Protein AF-A0A502FT27-F1 (afdb_monomer_lite)

pLDDT: mean 93.98, std 5.0, range [76.44, 98.75]

Sequence (188 aa):
MSIIIFGTAVAGFGSDIFVRHAWFTDFPWQVHFHAVVFTSWASLYVIQNWLVVDGHNIMLHRRLGWFGAGIATIMVPLGIAATLMAVARGGIAGIFPPGFFLAMDILGILGFAGLTFAAIRLRNYPGWHKRLMLCGTVLVIAPGMGRLMGMLPLDGLAPFAMFVAIMTYILIGIVFDLVAIRRIHPAY

Organism: NCBI:txid658225

Foldseek 3Di:
DLVVLLVLLCQLVVCCCVPVVDDPVNDDVLVVVLCVLLNVLSVLSVVLVVCVVVVPPVVVNVVVLVVNVVSLVVNLVSQLVVLVVCLVVVVALPLDDSVVSNVLSNVLSVLLSVLQVVLVVCVVPVLSNVLSNQLSSLSNSLSSLLSVLSVDPCVNCSVVVSVVVSVVSVVVVQVCCCVVVVDGDPND

Secondary structure (DSSP, 8-state):
-HHHHHHHHHHHHHTHHHHS---GGGS-HHHHHHHHHHHHHHHHHHHHHHHHHH-TTHHHHHHHHHHHHHHHHHHHHHHHHHHHHHHHTT-S-SSS-HHHHHHHHHHHHHHHHHHHHHHHHTTTSHHHHHHHHHHHHHHHTHHHHHHHHHTSS-GGGHHHHHHHHHHHHHHHHHHHIIIIISS--TT-

Structure (mmCIF, N/CA/C/O backbone):
data_AF-A0A502FT27-F1
#
_entry.id   AF-A0A502FT27-F1
#
loop_
_atom_site.group_PDB
_atom_site.id
_atom_site.type_symbol
_atom_site.label_atom_id
_atom_site.label_alt_id
_atom_site.label_comp_id
_atom_site.label_asym_id
_atom_site.label_entity_id
_atom_site.label_seq_id
_atom_site.pdbx_PDB_ins_code
_atom_site.Cartn_x
_atom_site.Cartn_y
_atom_site.Cartn_z
_atom_site.occupancy
_atom_site.B_iso_or_equiv
_atom_site.auth_seq_id
_atom_site.auth_comp_id
_atom_site.auth_asym_id
_atom_site.auth_atom_id
_atom_site.pdbx_PDB_model_num
ATOM 1 N N . MET A 1 1 ? -8.596 -9.481 6.037 1.00 93.25 1 MET A N 1
ATOM 2 C CA . MET A 1 1 ? -8.159 -8.682 4.867 1.00 93.25 1 MET A CA 1
ATOM 3 C C . MET A 1 1 ? -6.645 -8.507 4.796 1.00 93.25 1 MET A C 1
ATOM 5 O O . MET A 1 1 ? -6.099 -8.731 3.728 1.00 93.25 1 MET A O 1
ATOM 9 N N . SER A 1 2 ? -5.953 -8.169 5.893 1.00 96.56 2 SER A N 1
ATOM 10 C CA . SER A 1 2 ? -4.487 -7.984 5.908 1.00 96.56 2 SER A CA 1
ATOM 11 C C . SER A 1 2 ? -3.694 -9.165 5.330 1.00 96.56 2 SER A C 1
ATOM 13 O O . SER A 1 2 ? -2.817 -8.946 4.505 1.00 96.56 2 SER A O 1
ATOM 15 N N . ILE A 1 3 ? -4.049 -10.406 5.684 1.00 97.44 3 ILE A N 1
ATOM 16 C CA . ILE A 1 3 ? -3.417 -11.625 5.138 1.00 97.44 3 ILE A CA 1
ATOM 17 C C . ILE A 1 3 ? -3.592 -11.721 3.617 1.00 97.44 3 ILE A C 1
ATOM 19 O O . ILE A 1 3 ? -2.650 -12.069 2.918 1.00 97.44 3 ILE A O 1
ATOM 23 N N . ILE A 1 4 ? -4.772 -11.372 3.093 1.00 97.06 4 ILE A N 1
ATOM 24 C CA . ILE A 1 4 ? -5.045 -11.402 1.648 1.00 97.06 4 ILE A CA 1
ATOM 25 C C . ILE A 1 4 ? -4.198 -10.346 0.934 1.00 97.06 4 ILE A C 1
ATOM 27 O O . ILE A 1 4 ? -3.601 -10.641 -0.091 1.00 97.06 4 ILE A O 1
ATOM 31 N N . ILE A 1 5 ? -4.099 -9.133 1.488 1.00 97.19 5 ILE A N 1
ATOM 32 C CA . ILE A 1 5 ? -3.246 -8.068 0.935 1.00 97.19 5 ILE A CA 1
ATOM 33 C C . ILE A 1 5 ? -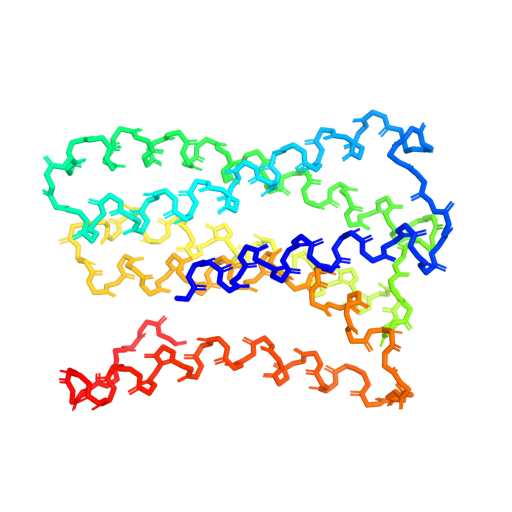1.775 -8.506 0.918 1.00 97.19 5 ILE A C 1
ATOM 35 O O . ILE A 1 5 ? -1.097 -8.34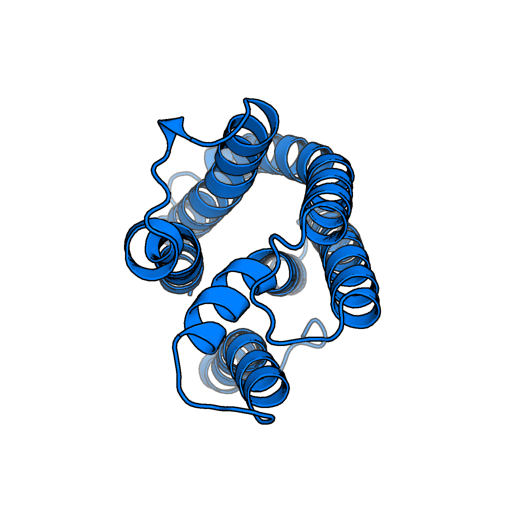0 -0.092 1.00 97.19 5 ILE A O 1
ATOM 39 N N . PHE A 1 6 ? -1.289 -9.105 2.009 1.00 97.31 6 PHE A N 1
ATOM 40 C CA . PHE A 1 6 ? 0.068 -9.649 2.073 1.00 97.31 6 PHE A CA 1
ATOM 41 C C . PHE A 1 6 ? 0.281 -10.768 1.046 1.00 97.31 6 PHE A C 1
ATOM 43 O O . PHE A 1 6 ? 1.267 -10.753 0.314 1.00 97.31 6 PHE A O 1
ATOM 50 N N . GLY A 1 7 ? -0.676 -11.694 0.936 1.00 97.38 7 GLY A N 1
ATOM 51 C CA . GLY A 1 7 ? -0.664 -12.766 -0.056 1.00 97.38 7 GLY A CA 1
ATOM 52 C C . GLY A 1 7 ? -0.605 -12.237 -1.488 1.00 97.38 7 GLY A C 1
ATOM 53 O O . GLY A 1 7 ? 0.193 -12.727 -2.277 1.00 97.38 7 GLY A O 1
ATOM 54 N N . THR A 1 8 ? -1.359 -11.184 -1.807 1.00 96.25 8 THR A N 1
ATOM 55 C CA . THR A 1 8 ? -1.286 -10.492 -3.104 1.00 96.25 8 THR A CA 1
ATOM 56 C C . THR A 1 8 ? 0.086 -9.879 -3.354 1.00 96.25 8 THR A C 1
ATOM 58 O O . THR A 1 8 ? 0.574 -9.950 -4.479 1.00 96.25 8 THR A O 1
ATOM 61 N N . ALA A 1 9 ? 0.732 -9.309 -2.328 1.00 94.69 9 ALA A N 1
ATOM 62 C CA . ALA A 1 9 ? 2.097 -8.791 -2.449 1.00 94.69 9 ALA A CA 1
ATOM 63 C C . ALA A 1 9 ? 3.043 -9.920 -2.860 1.00 94.69 9 ALA A C 1
ATOM 65 O O . ALA A 1 9 ? 3.719 -9.842 -3.882 1.00 94.69 9 ALA A O 1
ATOM 66 N N . VAL A 1 10 ? 3.047 -10.996 -2.074 1.00 94.62 10 VAL A N 1
ATOM 67 C CA . VAL A 1 10 ? 3.948 -12.132 -2.269 1.00 94.62 10 VAL A CA 1
ATOM 68 C C . VAL A 1 10 ? 3.688 -12.810 -3.611 1.00 94.62 10 VAL A C 1
ATOM 70 O O . VAL A 1 10 ? 4.636 -13.068 -4.342 1.00 94.62 10 VAL A O 1
ATOM 73 N N . ALA A 1 11 ? 2.426 -13.048 -3.969 1.00 94.75 11 ALA A N 1
ATOM 74 C CA . ALA A 1 11 ? 2.064 -13.667 -5.238 1.00 94.75 11 ALA A CA 1
ATOM 75 C C . ALA A 1 11 ? 2.445 -12.780 -6.431 1.00 94.75 11 ALA A C 1
ATOM 77 O O . ALA A 1 11 ? 3.057 -13.259 -7.380 1.00 94.75 11 ALA A O 1
ATOM 78 N N . GLY A 1 12 ? 2.127 -11.485 -6.367 1.00 92.81 12 GLY A N 1
ATOM 79 C CA . GLY A 1 12 ? 2.393 -10.547 -7.450 1.00 92.81 12 GLY A CA 1
ATOM 80 C C . GLY A 1 12 ? 3.876 -10.309 -7.689 1.00 92.81 12 GLY A C 1
ATOM 81 O O . GLY A 1 12 ? 4.316 -10.320 -8.826 1.00 92.81 12 GLY A O 1
ATOM 82 N N . PHE A 1 13 ? 4.680 -10.110 -6.645 1.00 89.00 13 PHE A N 1
ATOM 83 C CA . PHE A 1 13 ? 6.126 -9.933 -6.821 1.00 89.00 13 PHE A CA 1
ATOM 84 C C . PHE A 1 13 ? 6.858 -11.266 -7.029 1.00 89.00 13 PHE A C 1
ATOM 86 O O . PHE A 1 13 ? 7.838 -11.314 -7.766 1.00 89.00 13 PHE A O 1
ATOM 93 N N . GLY A 1 14 ? 6.371 -12.358 -6.437 1.00 88.81 14 GLY A N 1
ATOM 94 C CA . GLY A 1 14 ? 6.923 -13.699 -6.631 1.00 88.81 14 GLY A CA 1
ATOM 95 C C . GLY A 1 14 ? 6.688 -14.259 -8.035 1.00 88.81 14 GLY A C 1
ATOM 96 O O . GLY A 1 14 ? 7.482 -15.075 -8.499 1.00 88.81 14 GLY A O 1
ATOM 97 N N . SER A 1 15 ? 5.656 -13.797 -8.754 1.00 88.88 15 SER A N 1
ATOM 98 C CA . SER A 1 15 ? 5.395 -14.244 -10.126 1.00 88.88 15 SER A CA 1
ATOM 99 C C . SER A 1 15 ? 6.509 -13.886 -11.107 1.00 88.88 15 SER A C 1
ATOM 101 O O . SER A 1 15 ? 6.642 -14.555 -12.129 1.00 88.88 15 SER A O 1
ATOM 103 N N . ASP A 1 16 ? 7.337 -12.878 -10.805 1.00 83.50 16 ASP A N 1
ATOM 104 C CA . ASP A 1 16 ? 8.468 -12.490 -11.657 1.00 83.50 16 ASP A CA 1
ATOM 105 C C . ASP A 1 16 ? 9.484 -13.646 -11.825 1.00 83.50 16 ASP A C 1
ATOM 107 O O . ASP A 1 16 ? 10.118 -13.740 -12.876 1.00 83.50 16 ASP A O 1
ATOM 111 N N . ILE A 1 17 ? 9.560 -14.589 -10.874 1.00 83.19 17 ILE A N 1
ATOM 112 C CA . ILE A 1 17 ? 10.383 -15.810 -10.995 1.00 83.19 17 ILE A CA 1
ATOM 113 C C . ILE A 1 17 ? 9.905 -16.677 -12.167 1.00 83.19 17 ILE A C 1
ATOM 115 O O . ILE A 1 17 ? 10.714 -17.179 -12.940 1.00 83.19 17 ILE A O 1
ATOM 119 N N . PHE A 1 18 ? 8.591 -16.834 -12.328 1.00 84.38 18 PHE A N 1
ATOM 120 C CA . PHE A 1 18 ? 8.002 -17.707 -13.348 1.00 84.38 18 PHE A CA 1
ATOM 121 C C . PHE A 1 18 ? 7.816 -16.997 -14.691 1.00 84.38 18 PHE A C 1
ATOM 123 O O . PHE A 1 18 ? 8.000 -17.596 -15.744 1.00 84.38 18 PHE A O 1
ATOM 130 N N . VAL A 1 19 ? 7.444 -15.715 -14.660 1.00 81.94 19 VAL A N 1
ATOM 131 C CA . VAL A 1 19 ? 7.119 -14.937 -15.864 1.00 81.94 19 VAL A CA 1
ATOM 132 C C . VAL A 1 19 ? 8.378 -14.371 -16.508 1.00 81.94 19 VAL A C 1
ATOM 134 O O . VAL A 1 19 ? 8.52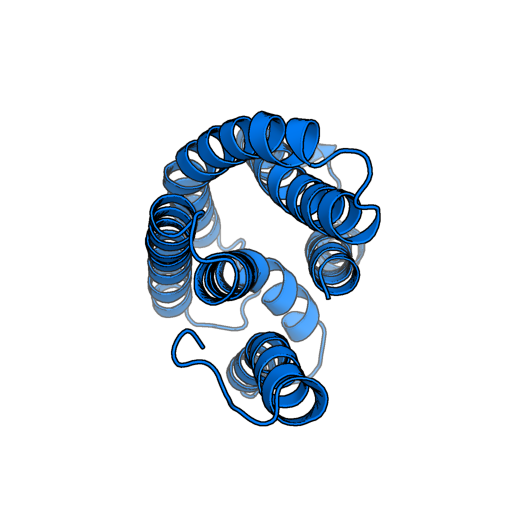9 -14.402 -17.726 1.00 81.94 19 VAL A O 1
ATOM 137 N N . ARG A 1 20 ? 9.291 -13.833 -15.694 1.00 79.56 20 ARG A N 1
ATOM 138 C CA . ARG A 1 20 ? 10.485 -13.122 -16.171 1.00 79.56 20 ARG A CA 1
ATOM 139 C C . ARG A 1 20 ? 11.758 -13.948 -16.043 1.00 79.56 20 ARG A C 1
ATOM 141 O O . ARG A 1 20 ? 12.803 -13.462 -16.458 1.00 79.56 20 ARG A O 1
ATOM 148 N N . HIS A 1 21 ? 11.674 -15.159 -15.483 1.00 81.62 21 HIS A N 1
ATOM 149 C CA . HIS A 1 21 ? 12.833 -16.002 -15.164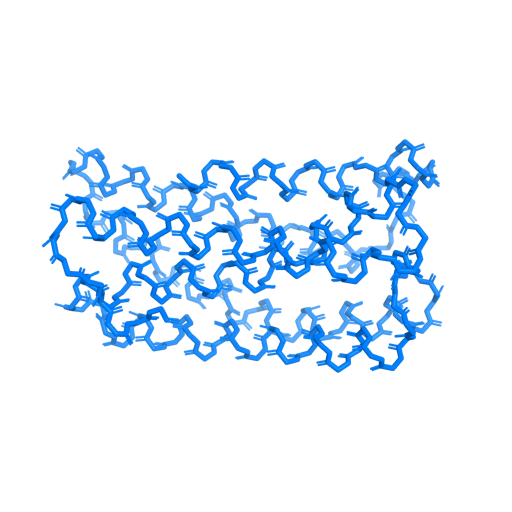 1.00 81.62 21 HIS A CA 1
ATOM 150 C C . HIS A 1 21 ? 13.894 -15.243 -14.350 1.00 81.62 21 HIS A C 1
ATOM 152 O O . HIS A 1 21 ? 15.086 -15.514 -14.465 1.00 81.62 21 HIS A O 1
ATOM 158 N N . ALA A 1 22 ? 13.447 -14.263 -13.559 1.00 81.62 22 ALA A N 1
ATOM 159 C CA . ALA A 1 22 ? 14.308 -13.379 -12.796 1.00 81.62 22 ALA A CA 1
ATOM 160 C C . ALA A 1 22 ? 14.445 -13.911 -11.372 1.00 81.62 22 ALA A C 1
ATOM 162 O O . ALA A 1 22 ? 13.456 -14.064 -10.649 1.00 81.62 22 ALA A O 1
ATOM 163 N N . TRP A 1 23 ? 15.679 -14.171 -10.963 1.00 81.81 23 TRP A N 1
ATOM 164 C CA . TRP A 1 23 ? 16.012 -14.619 -9.623 1.00 81.81 23 TRP A CA 1
ATOM 165 C C . TRP A 1 23 ? 16.356 -13.439 -8.730 1.00 81.81 23 TRP A C 1
ATOM 167 O O . TRP A 1 23 ? 16.742 -12.366 -9.187 1.00 81.81 23 TRP A O 1
ATOM 177 N N . PHE A 1 24 ? 16.233 -13.642 -7.417 1.00 76.44 24 PHE A N 1
ATOM 178 C CA . PHE A 1 24 ? 16.545 -12.604 -6.436 1.00 76.44 24 PHE A CA 1
ATOM 179 C C . PHE A 1 24 ? 17.945 -12.013 -6.673 1.00 76.44 24 PHE A C 1
ATOM 181 O O . PHE A 1 24 ? 18.091 -10.799 -6.680 1.00 76.44 24 PHE A O 1
ATOM 188 N N . THR A 1 25 ? 18.941 -12.855 -6.959 1.00 84.69 25 THR A N 1
ATOM 189 C CA . THR A 1 25 ? 20.343 -12.471 -7.202 1.00 84.69 25 THR A CA 1
ATOM 190 C C . THR A 1 25 ? 20.575 -11.604 -8.436 1.00 84.69 25 THR A C 1
ATOM 192 O O . THR A 1 25 ? 21.637 -10.998 -8.545 1.00 84.69 25 THR A O 1
ATOM 195 N N . ASP A 1 26 ? 19.612 -11.531 -9.354 1.00 85.31 26 ASP A N 1
ATOM 196 C CA . ASP A 1 26 ? 19.766 -10.809 -10.621 1.00 85.31 26 ASP A CA 1
ATOM 197 C C . ASP A 1 26 ? 19.509 -9.305 -10.460 1.00 85.31 26 ASP A C 1
ATOM 199 O O . ASP A 1 26 ? 19.770 -8.507 -11.363 1.00 85.31 26 ASP A O 1
ATOM 203 N N . PHE A 1 27 ? 18.966 -8.899 -9.311 1.00 83.94 27 PHE A N 1
ATOM 204 C CA . PHE A 1 27 ? 18.573 -7.526 -9.067 1.00 83.94 27 PHE A CA 1
ATOM 205 C C . PHE A 1 27 ? 19.668 -6.723 -8.356 1.00 83.94 27 PHE A C 1
ATOM 207 O O . PHE A 1 27 ? 20.369 -7.230 -7.483 1.00 83.94 27 PHE A O 1
ATOM 214 N N . PRO A 1 28 ? 19.808 -5.425 -8.676 1.00 88.12 28 PRO A N 1
ATOM 215 C CA . PRO A 1 28 ? 20.770 -4.576 -7.997 1.00 88.12 28 PRO A CA 1
ATOM 216 C C . PRO A 1 28 ? 20.315 -4.279 -6.558 1.00 88.12 28 PRO A C 1
ATOM 218 O O . PRO A 1 28 ? 19.128 -4.358 -6.224 1.00 88.12 28 PRO A O 1
ATOM 221 N N . TRP A 1 29 ? 21.256 -3.879 -5.699 1.00 91.00 29 TRP A N 1
ATOM 222 C CA . TRP A 1 29 ? 21.025 -3.699 -4.259 1.00 91.00 29 TRP A CA 1
ATOM 223 C C . TRP A 1 29 ? 19.850 -2.767 -3.916 1.00 91.00 29 TRP A C 1
ATOM 225 O O . TRP A 1 29 ? 19.171 -2.976 -2.911 1.00 91.00 29 TRP A O 1
ATOM 235 N N . GLN A 1 30 ? 19.556 -1.775 -4.760 1.00 91.06 30 GLN A N 1
ATOM 236 C CA . GLN A 1 30 ? 18.435 -0.851 -4.581 1.00 91.06 30 GLN A CA 1
ATOM 237 C C . GLN A 1 30 ? 17.085 -1.579 -4.612 1.00 91.06 30 GLN A C 1
ATOM 239 O O . GLN A 1 30 ? 16.174 -1.223 -3.865 1.00 91.06 30 GLN A O 1
ATOM 244 N N . VAL A 1 31 ? 16.951 -2.612 -5.451 1.00 88.69 31 VAL A N 1
ATOM 245 C CA . VAL A 1 31 ? 15.734 -3.432 -5.537 1.00 88.69 31 VAL A CA 1
ATOM 246 C C . VAL A 1 31 ? 15.599 -4.305 -4.297 1.00 88.69 31 VAL A C 1
ATOM 248 O O . VAL A 1 31 ? 14.498 -4.421 -3.767 1.00 88.69 31 VAL A O 1
ATOM 251 N N . HIS A 1 32 ? 16.700 -4.855 -3.780 1.00 91.44 32 HIS A N 1
ATOM 252 C CA . HIS A 1 32 ? 16.688 -5.586 -2.512 1.00 91.44 32 HIS A CA 1
ATOM 253 C C . HIS A 1 32 ? 16.264 -4.696 -1.349 1.00 91.44 32 HIS A C 1
ATOM 255 O O . HIS A 1 32 ? 15.402 -5.078 -0.561 1.00 91.44 32 HIS A O 1
ATOM 261 N N . PHE A 1 33 ? 16.819 -3.486 -1.268 1.00 95.06 33 PHE A N 1
ATOM 262 C CA . PHE A 1 33 ? 16.449 -2.526 -0.236 1.00 95.06 33 PHE A CA 1
ATOM 263 C C . PHE A 1 33 ? 14.970 -2.126 -0.343 1.00 95.06 33 PHE A C 1
ATOM 265 O O . PHE A 1 33 ? 14.247 -2.171 0.652 1.00 95.06 33 PHE A O 1
ATOM 272 N N . HIS A 1 34 ? 14.489 -1.833 -1.556 1.00 94.62 34 HIS A N 1
ATOM 273 C CA . HIS A 1 34 ? 13.068 -1.610 -1.830 1.00 94.62 34 HIS A CA 1
ATOM 274 C C . HIS A 1 34 ? 12.202 -2.792 -1.376 1.00 94.62 34 HIS A C 1
ATOM 276 O O . HIS A 1 34 ? 11.245 -2.598 -0.627 1.00 94.62 34 HIS A O 1
ATOM 282 N N . ALA A 1 35 ? 12.564 -4.017 -1.759 1.00 93.06 35 ALA A N 1
ATOM 283 C CA . ALA A 1 35 ? 11.828 -5.222 -1.403 1.00 93.06 35 ALA A CA 1
ATOM 284 C C . ALA A 1 35 ? 11.767 -5.432 0.117 1.00 93.06 35 ALA A C 1
ATOM 286 O O . ALA A 1 35 ? 10.689 -5.699 0.647 1.00 93.06 35 ALA A O 1
ATOM 287 N N . VAL A 1 36 ? 12.881 -5.257 0.834 1.00 96.12 36 VAL A N 1
ATOM 288 C CA . VAL A 1 36 ? 12.929 -5.370 2.301 1.00 96.12 36 VAL A CA 1
ATOM 289 C C . VAL A 1 36 ? 12.013 -4.338 2.957 1.00 96.12 36 VAL A C 1
ATOM 291 O O . VAL A 1 36 ? 11.183 -4.704 3.788 1.00 96.12 36 VAL A O 1
ATOM 294 N N . VAL A 1 37 ? 12.107 -3.065 2.563 1.00 98.12 37 VAL A N 1
ATOM 295 C CA . VAL A 1 37 ? 11.300 -1.985 3.152 1.00 98.12 37 VAL A CA 1
ATOM 296 C C . VAL A 1 37 ? 9.805 -2.213 2.901 1.00 98.12 37 VAL A C 1
ATOM 298 O O . VAL A 1 37 ? 9.017 -2.187 3.847 1.00 98.12 37 VAL A O 1
ATOM 301 N N . PHE A 1 38 ? 9.392 -2.507 1.668 1.00 97.06 38 PHE A N 1
ATOM 302 C CA . PHE A 1 38 ? 7.973 -2.693 1.338 1.00 97.06 38 PHE A CA 1
ATOM 303 C C . PHE A 1 38 ? 7.400 -3.994 1.921 1.00 97.06 38 PHE A C 1
ATOM 305 O O . PHE A 1 38 ? 6.266 -4.009 2.407 1.00 97.06 38 PHE A O 1
ATOM 312 N N . THR A 1 39 ? 8.192 -5.068 1.971 1.00 96.31 39 THR A N 1
ATOM 313 C CA . THR A 1 39 ? 7.785 -6.312 2.644 1.00 96.31 39 THR A CA 1
ATOM 314 C C . THR A 1 39 ? 7.658 -6.096 4.149 1.00 96.31 39 THR A C 1
ATOM 316 O O . THR A 1 39 ? 6.711 -6.588 4.756 1.00 96.31 39 THR A O 1
ATOM 319 N N . SER A 1 40 ? 8.552 -5.307 4.759 1.00 97.94 40 SER A N 1
ATOM 320 C CA . SER A 1 40 ? 8.462 -4.970 6.183 1.00 97.94 40 SER A CA 1
ATOM 321 C C . SER A 1 40 ? 7.162 -4.236 6.515 1.00 97.94 40 SER A C 1
ATOM 323 O O . SER A 1 40 ? 6.528 -4.561 7.517 1.00 97.94 40 SER A O 1
ATOM 325 N N . TRP A 1 41 ? 6.702 -3.332 5.640 1.00 98.50 41 TRP A N 1
ATOM 326 C CA . TRP A 1 41 ? 5.402 -2.677 5.778 1.00 98.50 41 TRP A CA 1
ATOM 327 C C . TRP A 1 41 ? 4.249 -3.679 5.719 1.00 98.50 41 TRP A C 1
ATOM 329 O O . TRP A 1 41 ? 3.393 -3.685 6.603 1.00 98.50 41 TRP A O 1
ATOM 339 N N . ALA A 1 42 ? 4.232 -4.551 4.707 1.00 97.62 42 ALA A N 1
ATOM 340 C CA . ALA A 1 42 ? 3.158 -5.524 4.527 1.00 97.62 42 ALA A CA 1
ATOM 341 C C . ALA A 1 42 ? 3.088 -6.525 5.699 1.00 97.62 42 ALA A C 1
ATOM 343 O O . ALA A 1 42 ? 2.008 -6.778 6.238 1.00 97.62 42 ALA A O 1
ATOM 344 N N . SER A 1 43 ? 4.240 -7.029 6.152 1.00 98.31 43 SER A N 1
ATOM 345 C CA . SER A 1 43 ? 4.355 -7.882 7.340 1.00 98.31 43 SER A CA 1
ATOM 346 C C . SER A 1 43 ? 3.889 -7.155 8.599 1.00 98.31 43 SER A C 1
ATOM 348 O O . SER A 1 43 ? 3.086 -7.686 9.368 1.00 98.31 43 SER A O 1
ATOM 350 N N . LEU A 1 44 ? 4.332 -5.909 8.794 1.00 98.44 44 LEU A N 1
ATOM 351 C CA . LEU A 1 44 ? 3.915 -5.097 9.929 1.00 98.44 44 LEU A CA 1
ATOM 352 C C . LEU A 1 44 ? 2.407 -4.847 9.906 1.00 98.44 44 LEU A C 1
ATOM 354 O O . LEU A 1 44 ? 1.773 -4.927 10.949 1.00 98.44 44 LEU A O 1
ATOM 358 N N . TYR A 1 45 ? 1.802 -4.610 8.742 1.00 98.44 45 TYR A N 1
ATOM 359 C CA . TYR A 1 45 ? 0.357 -4.437 8.624 1.00 98.44 45 TYR A CA 1
ATOM 360 C C . TYR A 1 45 ? -0.411 -5.680 9.102 1.00 98.44 45 TYR A C 1
ATOM 362 O O . TYR A 1 45 ? -1.400 -5.550 9.831 1.00 98.44 45 TYR A O 1
ATOM 370 N N . VAL A 1 46 ? 0.059 -6.889 8.769 1.00 98.56 46 VAL A N 1
ATOM 371 C CA . VAL A 1 46 ? -0.509 -8.144 9.297 1.00 98.56 46 VAL A CA 1
ATOM 372 C C . VAL A 1 46 ? -0.347 -8.222 10.815 1.00 98.56 46 VAL A C 1
ATOM 374 O O . VAL A 1 46 ? -1.342 -8.437 11.509 1.00 98.56 46 VAL A O 1
ATOM 377 N N . ILE A 1 47 ? 0.860 -7.971 11.332 1.00 98.31 47 ILE A N 1
ATOM 378 C CA . ILE A 1 47 ? 1.158 -7.989 12.775 1.00 98.31 47 ILE A CA 1
ATOM 379 C C . ILE A 1 47 ? 0.276 -6.986 13.529 1.00 98.31 47 ILE A C 1
ATOM 381 O O . ILE A 1 47 ? -0.301 -7.321 14.557 1.00 98.31 47 ILE A O 1
ATOM 385 N N . GLN A 1 48 ? 0.111 -5.770 13.008 1.00 98.12 48 GLN A N 1
ATOM 386 C CA . GLN A 1 48 ? -0.692 -4.719 13.635 1.00 98.12 48 GLN A CA 1
ATOM 387 C C . GLN A 1 48 ? -2.172 -5.092 13.716 1.00 98.12 48 GLN A C 1
ATOM 389 O O . GLN A 1 48 ? -2.807 -4.836 14.737 1.00 98.12 48 GLN A O 1
ATOM 394 N N . ASN A 1 49 ? -2.715 -5.719 12.668 1.00 97.69 49 ASN A N 1
ATOM 395 C CA . ASN A 1 49 ? -4.082 -6.242 12.689 1.00 97.69 49 ASN A CA 1
ATOM 396 C C . ASN A 1 49 ? -4.215 -7.395 13.691 1.00 97.69 49 ASN A C 1
ATOM 398 O O . ASN A 1 49 ? -5.186 -7.432 14.442 1.00 97.69 49 ASN A O 1
ATOM 402 N N . TRP A 1 50 ? -3.236 -8.302 13.736 1.00 97.75 50 TRP A N 1
ATOM 403 C CA . TRP A 1 50 ? -3.228 -9.410 14.688 1.00 97.75 50 TRP A CA 1
ATOM 404 C C . TRP A 1 50 ? -3.189 -8.920 16.140 1.00 97.75 50 TRP A C 1
ATOM 406 O O . TRP A 1 50 ? -4.011 -9.362 16.929 1.00 97.75 50 TRP A O 1
ATOM 416 N N . LE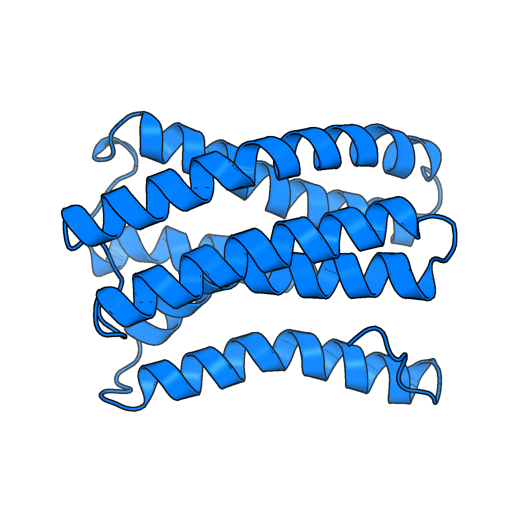U A 1 51 ? -2.343 -7.941 16.478 1.00 97.56 51 LEU A N 1
ATOM 417 C CA . LEU A 1 51 ? -2.264 -7.372 17.832 1.00 97.56 51 LEU A CA 1
ATOM 418 C C . LEU A 1 51 ? -3.578 -6.726 18.296 1.00 97.56 51 LEU A C 1
ATOM 420 O O . LEU A 1 51 ? -3.887 -6.741 19.486 1.00 97.56 51 LEU A O 1
ATOM 424 N N . VAL A 1 52 ? -4.351 -6.150 17.369 1.00 95.75 52 VAL A N 1
ATOM 425 C CA . VAL A 1 52 ? -5.676 -5.585 17.671 1.00 95.75 52 VAL A CA 1
ATOM 426 C C . VAL A 1 52 ? -6.712 -6.686 17.895 1.00 95.75 52 VAL A C 1
ATOM 428 O O . VAL A 1 52 ? -7.545 -6.545 18.784 1.00 95.75 52 VAL A O 1
ATOM 431 N N . VAL A 1 53 ? -6.665 -7.765 17.107 1.00 94.75 53 VAL A N 1
ATOM 432 C CA . VAL A 1 53 ? -7.572 -8.918 17.253 1.00 94.75 53 VAL A CA 1
ATOM 433 C C . VAL A 1 53 ? -7.259 -9.722 18.517 1.00 94.75 53 VAL A C 1
ATOM 435 O O . VAL A 1 53 ? -8.182 -10.113 19.220 1.00 94.75 53 VAL A O 1
ATOM 438 N N . ASP A 1 54 ? -5.976 -9.939 18.812 1.00 95.06 54 ASP A N 1
ATOM 439 C CA . ASP A 1 54 ? -5.495 -10.597 20.030 1.00 95.06 54 ASP A CA 1
ATOM 440 C C . ASP A 1 54 ? -5.893 -9.811 21.287 1.00 95.06 54 ASP A C 1
ATOM 442 O O . ASP A 1 54 ? -6.322 -10.391 22.277 1.00 95.06 54 ASP A O 1
ATOM 446 N N . GLY A 1 55 ? -5.784 -8.480 21.258 1.00 91.31 55 GLY A N 1
ATOM 447 C CA . GLY A 1 55 ? -6.265 -7.601 22.328 1.00 91.31 55 GLY A CA 1
ATOM 448 C C . GLY A 1 55 ? -5.397 -7.564 23.593 1.00 91.31 55 GLY A C 1
ATOM 449 O O . GLY A 1 55 ? -5.468 -6.584 24.336 1.00 91.31 55 GLY A O 1
ATOM 450 N N . HIS A 1 56 ? -4.518 -8.544 23.821 1.00 91.94 56 HIS A N 1
ATOM 451 C CA . HIS A 1 56 ? -3.656 -8.599 25.009 1.00 91.94 56 HIS A CA 1
ATOM 452 C C . HIS A 1 56 ? -2.496 -7.590 24.954 1.00 91.94 56 HIS A C 1
ATOM 454 O O . HIS A 1 56 ? -2.039 -7.100 25.986 1.00 91.94 56 HIS A O 1
ATOM 460 N N . ASN A 1 57 ? -2.030 -7.233 23.751 1.00 93.12 57 ASN A N 1
ATOM 461 C CA . ASN A 1 57 ? -0.780 -6.492 23.550 1.00 93.12 57 ASN A CA 1
ATOM 462 C C . ASN A 1 57 ? -0.959 -5.128 22.852 1.00 93.12 57 ASN A C 1
ATOM 464 O O . ASN A 1 57 ? -0.157 -4.728 22.004 1.00 93.12 57 ASN A O 1
ATOM 468 N N . ILE A 1 58 ? -1.972 -4.347 23.241 1.00 94.50 58 ILE A N 1
ATOM 469 C CA . ILE A 1 58 ? -2.230 -3.009 22.661 1.00 94.50 58 ILE A CA 1
ATOM 470 C C . ILE A 1 58 ? -1.045 -2.041 22.834 1.00 94.50 58 ILE A C 1
ATOM 472 O O . ILE A 1 58 ? -0.810 -1.174 21.988 1.00 94.50 58 ILE A O 1
ATOM 476 N N . MET A 1 59 ? -0.249 -2.187 23.896 1.00 96.06 59 MET A N 1
ATOM 477 C CA . MET A 1 59 ? 0.973 -1.393 24.061 1.00 96.06 59 MET A CA 1
ATOM 478 C C . MET A 1 59 ? 1.996 -1.687 22.954 1.00 96.06 59 MET A C 1
ATOM 480 O O . MET A 1 59 ? 2.627 -0.764 22.435 1.00 96.06 59 MET A O 1
ATOM 484 N N . LEU A 1 60 ? 2.133 -2.956 22.556 1.00 97.88 60 LEU A N 1
ATOM 485 C CA . LEU A 1 60 ? 3.026 -3.357 21.473 1.00 97.88 60 LEU A CA 1
ATOM 486 C C . LEU A 1 60 ? 2.532 -2.820 20.126 1.00 97.88 60 LEU A C 1
ATOM 488 O O . LEU A 1 60 ? 3.345 -2.291 19.373 1.00 97.88 60 LEU A O 1
ATOM 492 N N . HIS A 1 61 ? 1.216 -2.844 19.871 1.00 97.50 61 HIS A N 1
ATOM 493 C CA . HIS A 1 61 ? 0.606 -2.212 18.690 1.00 97.50 61 HIS A CA 1
ATOM 494 C C . HIS A 1 61 ? 1.039 -0.742 18.571 1.00 97.50 61 HIS A C 1
ATOM 496 O O . HIS A 1 61 ? 1.556 -0.312 17.540 1.00 97.50 61 HIS A O 1
ATOM 502 N N . ARG A 1 62 ? 0.931 0.017 19.672 1.00 96.25 62 ARG A N 1
ATOM 503 C CA . ARG A 1 62 ? 1.325 1.436 19.720 1.00 96.25 62 ARG A CA 1
ATOM 504 C C . ARG A 1 62 ? 2.825 1.645 19.499 1.00 96.25 62 ARG A C 1
ATOM 506 O O . ARG A 1 62 ? 3.200 2.559 18.770 1.00 96.25 62 ARG A O 1
ATOM 513 N N . ARG A 1 63 ? 3.684 0.816 20.104 1.00 97.31 63 ARG A N 1
ATOM 514 C CA . ARG A 1 63 ? 5.149 0.904 19.941 1.00 97.31 63 ARG A CA 1
ATOM 515 C C . ARG A 1 63 ? 5.576 0.589 18.510 1.00 97.31 63 ARG A C 1
ATOM 517 O O . ARG A 1 63 ? 6.260 1.391 17.883 1.00 97.31 63 ARG A O 1
ATOM 524 N N . LEU A 1 64 ? 5.117 -0.540 17.975 1.00 98.06 64 LEU A N 1
ATOM 525 C CA . LEU A 1 64 ? 5.383 -0.938 16.595 1.00 98.06 64 LEU A CA 1
ATOM 526 C C . LEU A 1 64 ? 4.734 0.018 15.583 1.00 98.06 64 LEU A C 1
ATOM 528 O O . LEU A 1 64 ? 5.204 0.126 14.455 1.00 98.06 64 LEU A O 1
ATOM 532 N N . GLY A 1 65 ? 3.675 0.737 15.966 1.00 97.56 65 GLY A N 1
ATOM 533 C CA . GLY A 1 65 ? 3.043 1.750 15.121 1.00 97.56 65 GLY A CA 1
ATOM 534 C C . GLY A 1 65 ? 3.997 2.894 14.771 1.00 97.56 65 GLY A C 1
ATOM 535 O O . GLY A 1 65 ? 4.023 3.342 13.627 1.00 97.56 65 GLY A O 1
ATOM 536 N N . TRP A 1 66 ? 4.848 3.311 15.715 1.00 98.19 66 TRP A N 1
ATOM 537 C CA . TRP A 1 66 ? 5.893 4.307 15.454 1.00 98.19 66 TRP A CA 1
ATOM 538 C C . TRP A 1 66 ? 7.000 3.778 14.543 1.00 98.19 66 TRP A C 1
ATOM 540 O O . TRP A 1 66 ? 7.471 4.509 13.675 1.00 98.19 66 TRP A O 1
ATOM 550 N N . PHE A 1 67 ? 7.360 2.499 14.675 1.00 97.94 67 PHE A N 1
ATOM 551 C CA . PHE A 1 67 ? 8.255 1.848 13.718 1.00 97.94 67 PHE A CA 1
ATOM 552 C C . PHE A 1 67 ? 7.643 1.838 12.307 1.00 97.94 67 PHE A C 1
ATOM 554 O O . PHE A 1 67 ? 8.310 2.192 11.336 1.00 97.94 67 PHE A O 1
ATOM 561 N N . GLY A 1 68 ? 6.340 1.556 12.203 1.00 98.06 68 GLY A N 1
ATOM 562 C CA . GLY A 1 68 ? 5.588 1.663 10.953 1.00 98.06 68 GLY A CA 1
ATOM 563 C C . GLY A 1 68 ? 5.603 3.068 10.352 1.00 98.06 68 GLY A C 1
ATOM 564 O O . GLY A 1 68 ? 5.797 3.206 9.150 1.00 98.06 68 GLY A O 1
ATOM 565 N N . ALA A 1 69 ? 5.479 4.120 11.166 1.00 98.38 69 ALA A N 1
ATOM 566 C CA . ALA A 1 69 ? 5.592 5.502 10.690 1.00 98.38 69 ALA A CA 1
ATOM 567 C C . ALA A 1 69 ? 6.981 5.812 10.094 1.00 98.38 69 ALA A C 1
ATOM 569 O O . ALA A 1 69 ? 7.084 6.512 9.082 1.00 98.38 69 ALA A O 1
ATOM 570 N N . GLY A 1 70 ? 8.043 5.249 10.681 1.00 98.50 70 GLY A N 1
ATOM 571 C CA . GLY A 1 70 ? 9.397 5.312 10.126 1.00 98.50 70 GLY A CA 1
ATOM 572 C C . GLY A 1 70 ? 9.498 4.609 8.770 1.00 98.50 70 GLY A C 1
ATOM 573 O O . GLY A 1 70 ? 9.972 5.206 7.806 1.00 98.50 70 GLY A O 1
ATOM 574 N N . ILE A 1 71 ? 8.973 3.381 8.667 1.00 98.50 71 ILE A N 1
ATOM 575 C CA . ILE A 1 71 ? 8.930 2.630 7.401 1.00 98.50 71 ILE A CA 1
ATOM 576 C C . ILE A 1 71 ? 8.165 3.414 6.330 1.00 98.50 71 ILE A C 1
ATOM 578 O O . ILE A 1 71 ? 8.689 3.604 5.236 1.00 98.50 71 ILE A O 1
ATOM 582 N N . ALA A 1 72 ? 6.967 3.918 6.643 1.00 98.56 72 ALA A N 1
ATOM 583 C CA . ALA A 1 72 ? 6.151 4.682 5.701 1.00 98.56 72 ALA A CA 1
ATOM 584 C C . ALA A 1 72 ? 6.893 5.915 5.167 1.00 98.56 72 ALA A C 1
ATOM 586 O O . ALA A 1 72 ? 6.851 6.184 3.970 1.00 98.56 72 ALA A O 1
ATOM 587 N N . THR A 1 73 ? 7.623 6.626 6.032 1.00 98.56 73 THR A N 1
ATOM 588 C CA . THR A 1 73 ? 8.458 7.769 5.629 1.00 98.56 73 THR A CA 1
ATOM 589 C C . THR A 1 73 ? 9.537 7.360 4.622 1.00 98.56 73 THR A C 1
ATOM 591 O O . THR A 1 73 ? 9.745 8.066 3.641 1.00 98.56 73 THR A O 1
ATOM 594 N N . ILE A 1 74 ? 10.196 6.213 4.822 1.00 98.44 74 ILE A N 1
ATOM 595 C CA . ILE A 1 74 ? 11.231 5.692 3.908 1.00 98.44 74 ILE A CA 1
ATOM 596 C C . ILE A 1 74 ? 10.617 5.203 2.588 1.00 98.44 74 ILE A C 1
ATOM 598 O O . ILE A 1 74 ? 11.207 5.391 1.522 1.00 98.44 74 ILE A O 1
ATOM 602 N N . MET A 1 75 ? 9.426 4.600 2.635 1.00 98.62 75 MET A N 1
ATOM 603 C CA . MET A 1 75 ? 8.735 4.082 1.451 1.00 98.62 75 MET A CA 1
ATOM 604 C C . MET A 1 75 ? 8.437 5.162 0.412 1.00 98.62 75 MET A C 1
ATOM 606 O O . MET A 1 75 ? 8.429 4.845 -0.771 1.00 98.62 75 MET A O 1
ATOM 610 N N . VAL A 1 76 ? 8.209 6.416 0.812 1.00 98.50 76 VAL A N 1
ATOM 611 C CA . VAL A 1 76 ? 7.861 7.494 -0.128 1.00 98.50 76 VAL A CA 1
ATOM 612 C C . VAL A 1 76 ? 8.987 7.782 -1.133 1.00 98.50 76 VAL A C 1
ATOM 614 O O . VAL A 1 76 ? 8.774 7.553 -2.326 1.00 98.50 76 VAL A O 1
ATOM 617 N N . PRO A 1 77 ? 10.192 8.229 -0.720 1.00 98.19 77 PRO A N 1
ATOM 618 C CA . PRO A 1 77 ? 11.280 8.471 -1.665 1.00 98.19 77 PRO A CA 1
ATOM 619 C C . PRO A 1 77 ? 11.729 7.184 -2.367 1.00 98.19 77 PRO A C 1
ATOM 621 O O . PRO A 1 77 ? 12.053 7.214 -3.552 1.00 98.19 77 PRO A O 1
ATOM 624 N N . LEU A 1 78 ? 11.709 6.043 -1.669 1.00 97.75 78 LEU A N 1
ATOM 625 C CA . LEU A 1 78 ? 12.135 4.765 -2.235 1.00 97.75 78 LEU A CA 1
ATOM 626 C C . LEU A 1 78 ? 11.161 4.231 -3.290 1.00 97.75 78 LEU A C 1
ATOM 628 O O . LEU A 1 78 ? 11.594 3.661 -4.288 1.00 97.75 78 LEU A O 1
ATOM 632 N N . GLY A 1 79 ? 9.859 4.422 -3.082 1.00 96.94 79 GLY A N 1
ATOM 633 C CA . GLY A 1 79 ? 8.818 4.108 -4.050 1.00 96.94 79 GLY A CA 1
ATOM 634 C C . GLY A 1 79 ? 8.973 4.961 -5.301 1.00 96.94 79 GLY A C 1
ATOM 635 O O . GLY A 1 79 ? 9.096 4.408 -6.385 1.00 96.94 79 GLY A O 1
ATOM 636 N N . ILE A 1 80 ? 9.095 6.286 -5.147 1.00 97.50 80 ILE A N 1
ATOM 637 C CA . ILE A 1 80 ? 9.277 7.214 -6.276 1.00 97.50 80 ILE A CA 1
ATOM 638 C C . ILE A 1 80 ? 10.526 6.841 -7.088 1.00 97.50 80 ILE A C 1
ATOM 640 O O . ILE A 1 80 ? 10.467 6.736 -8.313 1.00 97.50 80 ILE A O 1
ATOM 644 N N . ALA A 1 81 ? 11.652 6.586 -6.414 1.00 96.75 81 ALA A N 1
ATOM 645 C CA . ALA A 1 81 ? 12.879 6.153 -7.073 1.00 96.75 81 ALA A CA 1
ATOM 646 C C . ALA A 1 81 ? 12.693 4.815 -7.811 1.00 96.75 81 ALA A C 1
ATOM 648 O O . ALA A 1 81 ? 13.141 4.670 -8.950 1.00 96.75 81 ALA A O 1
ATOM 649 N N . ALA A 1 82 ? 12.010 3.844 -7.196 1.00 94.44 82 ALA A N 1
ATOM 650 C CA . ALA A 1 82 ? 11.728 2.553 -7.814 1.00 94.44 82 ALA A CA 1
ATOM 651 C C . ALA A 1 82 ? 10.833 2.683 -9.056 1.00 94.44 82 ALA A C 1
ATOM 653 O O . ALA A 1 82 ? 11.137 2.053 -10.070 1.00 94.44 82 ALA A O 1
ATOM 654 N N . THR A 1 83 ? 9.799 3.529 -9.017 1.00 95.06 83 THR A N 1
ATOM 655 C CA . THR A 1 83 ? 8.931 3.833 -10.165 1.00 95.06 83 THR A CA 1
ATOM 656 C C . THR A 1 83 ? 9.742 4.422 -11.318 1.00 95.06 83 THR A C 1
ATOM 658 O O . THR A 1 83 ? 9.675 3.918 -12.440 1.00 95.06 83 THR A O 1
ATOM 661 N N . LEU A 1 84 ? 10.560 5.446 -11.047 1.00 95.31 84 LEU A N 1
ATOM 662 C CA . LEU A 1 84 ? 11.401 6.096 -12.057 1.00 95.31 84 LEU A CA 1
ATOM 663 C C . LEU A 1 84 ? 12.377 5.104 -12.701 1.00 95.31 84 LEU A C 1
ATOM 665 O O . LEU A 1 84 ? 12.455 5.020 -13.926 1.00 95.31 84 LEU A O 1
ATOM 669 N N . MET A 1 85 ? 13.071 4.300 -11.890 1.00 92.69 85 MET A N 1
ATOM 670 C CA . MET A 1 85 ? 13.994 3.275 -12.386 1.00 92.69 85 MET A CA 1
ATOM 671 C C . MET A 1 85 ? 13.277 2.179 -13.181 1.00 92.69 85 MET A C 1
ATOM 673 O O . MET A 1 85 ? 13.812 1.696 -14.177 1.00 92.69 85 MET A O 1
ATOM 677 N N . ALA A 1 86 ? 12.082 1.759 -12.755 1.00 89.69 86 ALA A N 1
ATOM 678 C CA . ALA A 1 86 ? 11.294 0.749 -13.456 1.00 89.69 86 ALA A CA 1
ATOM 679 C C . ALA A 1 86 ? 10.838 1.244 -14.833 1.00 89.69 86 ALA A C 1
ATOM 681 O O . ALA A 1 86 ? 10.958 0.503 -15.805 1.00 89.69 86 ALA A O 1
ATOM 682 N N . VAL A 1 87 ? 10.372 2.491 -14.931 1.00 92.88 87 VAL A N 1
ATOM 683 C CA . VAL A 1 87 ? 9.985 3.106 -16.208 1.00 92.88 87 VAL A CA 1
ATOM 684 C C . VAL A 1 87 ? 11.201 3.277 -17.119 1.00 92.88 87 VAL A C 1
ATOM 686 O O . VAL A 1 87 ? 11.156 2.842 -18.266 1.00 92.88 87 VAL A O 1
ATOM 689 N N . ALA A 1 88 ? 12.306 3.825 -16.602 1.00 91.31 88 ALA A N 1
ATOM 690 C CA . ALA A 1 88 ? 13.519 4.082 -17.382 1.00 91.31 88 ALA A CA 1
ATOM 691 C C . ALA A 1 88 ? 14.125 2.811 -18.001 1.00 91.31 88 ALA A C 1
ATOM 693 O O . ALA A 1 88 ? 14.682 2.864 -19.093 1.00 91.31 88 ALA A O 1
ATOM 694 N N . ARG A 1 89 ? 13.996 1.663 -17.323 1.00 87.50 89 ARG A N 1
ATOM 695 C CA . ARG A 1 89 ? 14.527 0.372 -17.791 1.00 87.50 89 ARG A CA 1
ATOM 696 C C . ARG A 1 89 ? 13.511 -0.505 -18.534 1.00 87.50 89 ARG A C 1
ATOM 698 O O . ARG A 1 89 ? 13.818 -1.656 -18.823 1.00 87.50 89 ARG A O 1
ATOM 705 N N . GLY A 1 90 ? 12.281 -0.028 -18.749 1.00 85.19 90 GLY A N 1
ATOM 706 C CA . GLY A 1 90 ? 11.200 -0.840 -19.327 1.00 85.19 90 GLY A CA 1
ATOM 707 C C . GLY A 1 90 ? 10.745 -2.011 -18.441 1.00 85.19 90 GLY A C 1
ATOM 708 O O . GLY A 1 90 ? 10.173 -2.977 -18.928 1.00 85.19 90 GLY A O 1
ATOM 709 N N . GLY A 1 91 ? 10.990 -1.948 -17.129 1.00 80.56 91 GLY A N 1
ATOM 710 C CA . GLY A 1 91 ? 10.725 -3.024 -16.167 1.00 80.56 91 GLY A CA 1
ATOM 711 C C . GLY A 1 91 ? 9.284 -3.106 -15.647 1.00 80.56 91 GLY A C 1
ATOM 712 O O . GLY A 1 91 ? 9.027 -3.856 -14.701 1.00 80.56 91 GLY A O 1
ATOM 713 N N . ILE A 1 92 ? 8.351 -2.338 -16.214 1.00 84.69 92 ILE A N 1
ATOM 714 C CA . ILE A 1 92 ? 6.931 -2.316 -15.823 1.00 84.69 92 ILE A CA 1
ATOM 715 C C . ILE A 1 92 ? 6.175 -3.538 -16.372 1.00 84.69 92 ILE A C 1
ATOM 717 O O . ILE A 1 92 ? 6.665 -4.217 -17.268 1.00 84.69 92 ILE A O 1
ATOM 721 N N . ALA A 1 93 ? 4.991 -3.854 -15.836 1.00 77.38 93 ALA A N 1
ATOM 722 C CA . ALA A 1 93 ? 4.201 -5.024 -16.257 1.00 77.38 93 ALA A CA 1
ATOM 723 C C . ALA A 1 93 ? 3.626 -4.921 -17.688 1.00 77.38 93 ALA A C 1
ATOM 725 O O . ALA A 1 93 ? 3.082 -5.892 -18.193 1.00 77.38 93 ALA A O 1
ATOM 726 N N . GLY A 1 94 ? 3.724 -3.755 -18.336 1.00 82.75 94 GLY A N 1
ATOM 727 C CA . GLY A 1 94 ? 3.269 -3.551 -19.717 1.00 82.75 94 GLY A CA 1
ATOM 728 C C . GLY A 1 94 ? 1.755 -3.375 -19.889 1.00 82.75 94 GLY A C 1
ATOM 729 O O . GLY A 1 94 ? 1.305 -3.113 -20.995 1.00 82.75 94 GLY A O 1
ATOM 730 N N . ILE A 1 95 ? 0.974 -3.443 -18.806 1.00 86.50 95 ILE A N 1
ATOM 731 C CA . ILE A 1 95 ? -0.491 -3.266 -18.833 1.00 86.50 95 ILE A CA 1
ATOM 732 C C . ILE A 1 95 ? -0.942 -1.805 -19.024 1.00 86.50 95 ILE A C 1
ATOM 734 O O . ILE A 1 95 ? -2.110 -1.558 -19.300 1.00 86.50 95 ILE A O 1
ATOM 738 N N . PHE A 1 96 ? -0.034 -0.833 -18.880 1.00 87.50 96 PHE A N 1
ATOM 739 C CA . PHE A 1 96 ? -0.300 0.594 -19.091 1.00 87.50 96 PHE A CA 1
ATOM 740 C C . PHE A 1 96 ? 0.795 1.241 -19.944 1.00 87.50 96 PHE A C 1
ATOM 742 O O . PHE A 1 96 ? 1.954 0.816 -19.870 1.00 87.50 96 PHE A O 1
ATOM 749 N N . PRO A 1 97 ? 0.485 2.347 -20.648 1.00 91.19 97 PRO A N 1
ATOM 750 C CA . PRO A 1 97 ? 1.506 3.233 -21.193 1.00 91.19 97 PRO A CA 1
ATOM 751 C C . PRO A 1 97 ? 2.461 3.740 -20.091 1.00 91.19 97 PRO A C 1
ATOM 753 O O . PRO A 1 97 ? 1.994 4.069 -18.994 1.00 91.19 97 PRO A O 1
ATOM 756 N N . PRO A 1 98 ? 3.774 3.889 -20.358 1.00 92.12 98 PRO A N 1
ATOM 757 C CA . PRO A 1 98 ? 4.755 4.256 -19.331 1.00 92.12 98 PRO A CA 1
ATOM 758 C C . PRO A 1 98 ? 4.447 5.559 -18.580 1.00 92.12 98 PRO A C 1
ATOM 760 O O . PRO A 1 98 ? 4.579 5.607 -17.359 1.00 92.12 98 PRO A O 1
ATOM 763 N N . GLY A 1 99 ? 3.988 6.601 -19.283 1.00 93.38 99 GLY A N 1
ATOM 764 C CA . GLY A 1 99 ? 3.620 7.878 -18.657 1.00 93.38 99 GLY A CA 1
ATOM 765 C C . GLY A 1 99 ? 2.407 7.766 -17.728 1.00 93.38 99 GLY A C 1
ATOM 766 O O . GLY A 1 99 ? 2.383 8.384 -16.666 1.00 93.38 99 GLY A O 1
ATOM 767 N N . PHE A 1 100 ? 1.432 6.924 -18.087 1.00 92.00 100 PHE A N 1
ATOM 768 C CA . PHE A 1 100 ? 0.269 6.653 -17.243 1.00 92.00 100 PHE A CA 1
ATOM 769 C C . PHE A 1 100 ? 0.671 5.879 -15.984 1.00 92.00 100 PHE A C 1
ATOM 771 O O . PHE A 1 100 ? 0.277 6.258 -14.883 1.00 92.00 100 PHE A O 1
ATOM 778 N N . PHE A 1 101 ? 1.506 4.842 -16.134 1.00 92.81 101 PHE A N 1
ATOM 779 C CA . PHE A 1 101 ? 2.059 4.094 -15.002 1.00 92.81 101 PHE A CA 1
ATOM 780 C C . PHE A 1 101 ? 2.819 5.017 -14.043 1.00 92.81 101 PHE A C 1
ATOM 782 O O . PHE A 1 101 ? 2.557 4.996 -12.846 1.00 92.81 101 PHE A O 1
ATOM 789 N N . LEU A 1 102 ? 3.709 5.865 -14.573 1.00 95.12 102 LEU A N 1
ATOM 790 C CA . LEU A 1 102 ? 4.488 6.816 -13.781 1.00 95.12 102 LEU A CA 1
ATOM 791 C C . LEU A 1 102 ? 3.589 7.735 -12.944 1.00 95.12 102 LEU A C 1
ATOM 793 O O . LEU A 1 102 ? 3.800 7.870 -11.740 1.00 95.12 102 LEU A O 1
ATOM 797 N N . ALA A 1 103 ? 2.584 8.351 -13.573 1.00 95.25 103 ALA A N 1
ATOM 798 C CA . ALA A 1 103 ? 1.670 9.260 -12.890 1.00 95.25 103 ALA A CA 1
ATOM 799 C C . ALA A 1 103 ? 0.860 8.537 -11.804 1.00 95.25 103 ALA A C 1
ATOM 801 O O . ALA A 1 103 ? 0.812 8.996 -10.665 1.00 95.25 103 ALA A O 1
ATOM 802 N N . MET A 1 104 ? 0.263 7.392 -12.140 1.00 93.88 104 MET A N 1
ATOM 803 C CA . MET A 1 104 ? -0.551 6.610 -11.209 1.00 93.88 104 MET A CA 1
ATOM 804 C C . MET A 1 104 ? 0.245 6.110 -10.007 1.00 93.88 104 MET A C 1
ATOM 806 O O . MET A 1 104 ? -0.242 6.198 -8.884 1.00 93.88 104 MET A O 1
ATOM 810 N N . ASP A 1 105 ? 1.455 5.601 -10.222 1.00 95.06 105 ASP A N 1
ATOM 811 C CA . ASP A 1 105 ? 2.265 5.012 -9.156 1.00 95.06 105 ASP A CA 1
ATOM 812 C C . ASP A 1 105 ? 2.808 6.101 -8.211 1.00 95.06 105 ASP A C 1
ATOM 814 O O . ASP A 1 105 ? 2.716 5.966 -6.990 1.00 95.06 105 ASP A O 1
ATOM 818 N N . ILE A 1 106 ? 3.243 7.253 -8.749 1.00 97.12 106 ILE A N 1
ATOM 819 C CA . ILE A 1 106 ? 3.626 8.418 -7.932 1.00 97.12 106 ILE A CA 1
ATOM 820 C C . ILE A 1 106 ? 2.429 8.933 -7.125 1.00 97.12 106 ILE A C 1
ATOM 822 O O . ILE A 1 106 ? 2.543 9.124 -5.913 1.00 97.12 106 ILE A O 1
ATOM 826 N N . LEU A 1 107 ? 1.271 9.137 -7.762 1.00 97.56 107 LEU A N 1
ATOM 827 C CA . LEU A 1 107 ? 0.060 9.576 -7.064 1.00 97.56 107 LEU A CA 1
ATOM 828 C C . LEU A 1 107 ? -0.398 8.548 -6.022 1.00 97.56 107 LEU A C 1
ATOM 830 O O . LEU A 1 107 ? -0.842 8.937 -4.945 1.00 97.56 107 LEU A O 1
ATOM 834 N N . GLY A 1 108 ? -0.239 7.253 -6.298 1.00 97.69 108 GLY A N 1
ATOM 835 C CA . GLY A 1 108 ? -0.514 6.166 -5.362 1.00 97.69 108 GLY A CA 1
ATOM 836 C C . GLY A 1 108 ? 0.374 6.227 -4.119 1.00 97.69 108 GLY A C 1
ATOM 837 O O . GLY A 1 108 ? -0.134 6.149 -3.001 1.00 97.69 108 GLY A O 1
ATOM 838 N N . ILE A 1 109 ? 1.681 6.448 -4.287 1.00 98.31 109 ILE A N 1
ATOM 839 C CA . ILE A 1 109 ? 2.636 6.602 -3.177 1.00 98.31 109 ILE A CA 1
ATOM 840 C C . ILE A 1 109 ? 2.336 7.865 -2.355 1.00 98.31 109 ILE A C 1
ATOM 842 O O . ILE A 1 109 ? 2.353 7.821 -1.122 1.00 98.31 109 ILE A O 1
ATOM 846 N N . LEU A 1 110 ? 2.020 8.986 -3.011 1.00 98.50 110 LEU A N 1
ATOM 847 C CA . LEU A 1 110 ? 1.640 10.225 -2.324 1.00 98.50 110 LEU A CA 1
ATOM 848 C C . LEU A 1 110 ? 0.300 10.079 -1.588 1.00 98.50 110 LEU A C 1
ATOM 850 O O . LEU A 1 110 ? 0.166 10.531 -0.451 1.00 98.50 110 LEU A O 1
ATOM 854 N N . GLY A 1 111 ? -0.670 9.394 -2.196 1.00 98.62 111 GLY A N 1
ATOM 855 C CA . GLY A 1 111 ? -1.944 9.053 -1.571 1.00 98.62 111 GLY A CA 1
ATOM 856 C C . GLY A 1 111 ? -1.753 8.149 -0.355 1.00 98.62 111 GLY A C 1
ATOM 857 O O . GLY A 1 111 ? -2.317 8.416 0.704 1.00 98.62 111 GLY A O 1
ATOM 858 N N . PHE A 1 112 ? -0.888 7.138 -0.454 1.00 98.69 112 PHE A N 1
ATOM 859 C CA . PHE A 1 112 ? -0.487 6.306 0.678 1.00 98.69 112 PHE A CA 1
ATOM 860 C C . PHE A 1 112 ? 0.103 7.138 1.814 1.00 98.69 112 PHE A C 1
ATOM 862 O O . PHE A 1 112 ? -0.309 6.969 2.964 1.00 98.69 112 PHE A O 1
ATOM 869 N N . ALA A 1 113 ? 1.023 8.053 1.504 1.00 98.75 113 ALA A N 1
ATOM 870 C CA . ALA A 1 113 ? 1.637 8.926 2.495 1.00 98.75 113 ALA A CA 1
ATOM 871 C C . ALA A 1 113 ? 0.587 9.801 3.194 1.00 98.75 113 ALA A C 1
ATOM 873 O O . ALA A 1 113 ? 0.530 9.834 4.425 1.00 98.75 113 ALA A O 1
ATOM 874 N N . GLY A 1 114 ? -0.288 10.451 2.420 1.00 98.75 114 GLY A N 1
ATOM 875 C CA . GLY A 1 114 ? -1.352 11.312 2.936 1.00 98.75 114 GLY A CA 1
ATOM 876 C C . GLY A 1 114 ? -2.357 10.559 3.810 1.00 98.75 114 GLY A C 1
ATOM 877 O O . GLY A 1 114 ? -2.643 10.985 4.930 1.00 98.75 114 GLY A O 1
ATOM 878 N N . LEU A 1 115 ? -2.850 9.408 3.343 1.00 98.75 115 LEU A N 1
ATOM 879 C CA . LEU A 1 115 ? -3.812 8.586 4.082 1.00 98.75 115 LEU A CA 1
ATOM 880 C C . LEU A 1 115 ? -3.195 7.977 5.343 1.00 98.75 115 LEU A C 1
ATOM 882 O O . LEU A 1 115 ? -3.825 7.999 6.399 1.00 98.75 115 LEU A O 1
ATOM 886 N N . THR A 1 116 ? -1.954 7.492 5.271 1.00 98.69 116 THR A N 1
ATOM 887 C CA . THR A 1 116 ? -1.234 6.951 6.434 1.00 98.69 116 THR A CA 1
ATOM 888 C C . THR A 1 116 ? -0.970 8.042 7.468 1.00 98.69 116 THR A C 1
ATOM 890 O O . THR A 1 116 ? -1.221 7.847 8.658 1.00 98.69 116 THR A O 1
ATOM 893 N N . PHE A 1 117 ? -0.540 9.229 7.031 1.00 98.69 117 PHE A N 1
ATOM 894 C CA . PHE A 1 117 ? -0.373 10.381 7.912 1.00 98.69 117 PHE A CA 1
ATOM 895 C C . PHE A 1 117 ? -1.693 10.764 8.594 1.00 98.69 117 PHE A C 1
ATOM 897 O O . PHE A 1 117 ? -1.741 10.897 9.822 1.00 98.69 117 PHE A O 1
ATOM 904 N N . ALA A 1 118 ? -2.782 10.875 7.829 1.00 98.75 118 ALA A N 1
ATOM 905 C CA . ALA A 1 118 ? -4.109 11.159 8.365 1.00 98.75 118 ALA A CA 1
ATOM 906 C C . ALA A 1 118 ? -4.558 10.080 9.366 1.00 98.75 118 ALA A C 1
ATOM 908 O O . ALA A 1 118 ? -5.037 10.409 10.454 1.00 98.75 118 ALA A O 1
ATOM 909 N N . ALA A 1 119 ? -4.318 8.801 9.065 1.00 98.62 119 ALA A N 1
ATOM 910 C CA . ALA A 1 119 ? -4.617 7.690 9.960 1.00 98.62 119 ALA A CA 1
ATOM 911 C C . ALA A 1 119 ? -3.863 7.795 11.295 1.00 98.62 119 ALA A C 1
ATOM 913 O O . ALA A 1 119 ? -4.445 7.552 12.353 1.00 98.62 119 ALA A O 1
ATOM 914 N N . ILE A 1 120 ? -2.583 8.177 11.272 1.00 98.25 120 ILE A N 1
ATOM 915 C CA . ILE A 1 120 ? -1.760 8.364 12.478 1.00 98.25 120 ILE A CA 1
ATOM 916 C C . ILE A 1 120 ? -2.221 9.592 13.277 1.00 98.25 120 ILE A C 1
ATOM 918 O O . ILE A 1 120 ? -2.256 9.562 14.515 1.00 98.25 120 ILE A O 1
ATOM 922 N N . ARG A 1 121 ? -2.606 10.683 12.602 1.00 98.38 121 ARG A N 1
ATOM 923 C CA . ARG A 1 121 ? -3.158 11.884 13.255 1.00 98.38 121 ARG A CA 1
ATOM 924 C C . ARG A 1 121 ? -4.495 11.595 13.930 1.00 98.38 121 ARG A C 1
ATOM 926 O O . ARG A 1 121 ? -4.716 12.082 15.036 1.00 98.38 121 ARG A O 1
ATOM 933 N N . LEU A 1 122 ? -5.324 10.761 13.308 1.00 98.25 122 LEU A N 1
ATOM 934 C CA . LEU A 1 122 ? -6.634 10.332 13.795 1.00 98.25 122 LEU A CA 1
ATOM 935 C C . LEU A 1 122 ? -6.584 9.014 14.588 1.00 98.25 122 LEU A C 1
ATOM 937 O O . LEU A 1 122 ? -7.617 8.382 14.783 1.00 98.25 122 LEU A O 1
ATOM 941 N N . ARG A 1 123 ? -5.416 8.604 15.106 1.00 96.81 123 ARG A N 1
ATOM 942 C CA . ARG A 1 123 ? -5.244 7.347 15.868 1.00 96.81 123 ARG A CA 1
ATOM 943 C C . ARG A 1 123 ? -6.141 7.214 17.107 1.00 96.81 123 ARG A C 1
ATOM 945 O O . ARG A 1 123 ? -6.422 6.103 17.537 1.00 96.81 123 ARG A O 1
ATOM 952 N N . ASN A 1 124 ? -6.606 8.334 17.663 1.00 96.62 124 ASN A N 1
ATOM 953 C CA . ASN A 1 124 ? -7.544 8.353 18.791 1.00 96.62 124 ASN A CA 1
ATOM 954 C C . ASN A 1 124 ? -9.004 8.102 18.364 1.00 96.62 124 ASN A C 1
ATOM 956 O O . ASN A 1 124 ? -9.865 7.942 19.220 1.00 96.62 124 ASN A O 1
ATOM 960 N N . TYR A 1 125 ? -9.277 8.047 17.057 1.00 97.44 125 TYR A N 1
ATOM 961 C CA . TYR A 1 125 ? -10.576 7.740 16.464 1.00 97.44 125 TYR A CA 1
ATOM 962 C C . TYR A 1 125 ? -10.458 6.431 15.667 1.00 97.44 125 TYR A C 1
ATOM 964 O O . TYR A 1 125 ? -10.202 6.462 14.459 1.00 97.44 125 TYR A O 1
ATOM 972 N N . PRO A 1 126 ? -10.647 5.258 16.308 1.00 94.00 126 PRO A N 1
ATOM 973 C CA . PRO A 1 126 ? -10.366 3.958 15.693 1.00 94.00 126 PRO A CA 1
ATOM 974 C C . PRO A 1 126 ? -11.105 3.722 14.372 1.00 94.00 126 PRO A C 1
ATOM 976 O O . PRO A 1 126 ? -10.590 3.037 13.490 1.00 94.00 126 PRO A O 1
ATOM 979 N N . GLY A 1 127 ? -12.298 4.314 14.221 1.00 96.44 127 GLY A N 1
ATOM 980 C CA . GLY A 1 127 ? -13.085 4.261 12.991 1.00 96.44 127 GLY A CA 1
ATOM 981 C C . GLY A 1 127 ? -12.364 4.863 11.781 1.00 96.44 127 GLY A C 1
ATOM 982 O O . GLY A 1 127 ? -12.298 4.219 10.733 1.00 96.44 127 GLY A O 1
ATOM 983 N N . TRP A 1 128 ? -11.766 6.042 11.945 1.00 98.31 128 TRP A N 1
ATOM 984 C CA . TRP A 1 128 ? -10.942 6.680 10.918 1.00 98.31 128 TRP A CA 1
ATOM 985 C C . TRP A 1 128 ? -9.624 5.938 10.731 1.00 98.31 128 TRP A C 1
ATOM 987 O O . TRP A 1 128 ? -9.283 5.563 9.612 1.00 98.31 128 TRP A O 1
ATOM 997 N N . HIS A 1 129 ? -8.915 5.669 11.831 1.00 98.31 129 HIS A N 1
ATOM 998 C CA . HIS A 1 129 ? -7.580 5.078 11.799 1.00 98.31 129 HIS A CA 1
ATOM 999 C C . HIS A 1 129 ? -7.524 3.790 10.966 1.00 98.31 129 HIS A C 1
ATOM 1001 O O . HIS A 1 129 ? -6.755 3.701 10.012 1.00 98.31 129 HIS A O 1
ATOM 1007 N N . LYS A 1 130 ? -8.378 2.803 11.272 1.00 96.88 130 LYS A N 1
ATOM 1008 C CA . LYS A 1 130 ? -8.312 1.488 10.613 1.00 96.88 130 LYS A CA 1
ATOM 1009 C C . LYS A 1 130 ? -8.649 1.539 9.118 1.00 96.88 130 LYS A C 1
ATOM 1011 O O . LYS A 1 130 ? -8.072 0.786 8.338 1.00 96.88 130 LYS A O 1
ATOM 1016 N N . ARG A 1 131 ? -9.566 2.427 8.717 1.00 98.19 131 ARG A N 1
ATOM 1017 C CA . ARG A 1 131 ? -10.024 2.555 7.324 1.00 98.19 131 ARG A CA 1
ATOM 1018 C C . ARG A 1 131 ? -9.014 3.303 6.474 1.00 98.19 131 ARG A C 1
ATOM 1020 O O . ARG A 1 131 ? -8.662 2.819 5.411 1.00 98.19 131 ARG A O 1
ATOM 1027 N N . LEU A 1 132 ? -8.460 4.396 6.991 1.00 98.62 132 LEU A N 1
ATOM 1028 C CA . LEU A 1 132 ? -7.400 5.129 6.304 1.00 98.62 132 LEU A CA 1
ATOM 1029 C C . LEU A 1 132 ? -6.122 4.284 6.158 1.00 98.62 132 LEU A C 1
ATOM 1031 O O . LEU A 1 132 ? -5.520 4.290 5.087 1.00 98.62 132 LEU A O 1
ATOM 1035 N N . MET A 1 133 ? -5.749 3.492 7.176 1.00 98.50 133 MET A N 1
ATOM 1036 C CA . MET A 1 133 ? -4.630 2.538 7.064 1.00 98.50 133 MET A CA 1
ATOM 1037 C C . MET A 1 133 ? -4.879 1.480 5.983 1.00 98.50 133 MET A C 1
ATOM 1039 O O . MET A 1 133 ? -3.960 1.123 5.248 1.00 98.50 133 MET A O 1
ATOM 1043 N N . LEU A 1 134 ? -6.112 0.973 5.877 1.00 98.31 134 LEU A N 1
ATOM 1044 C CA . LEU A 1 134 ? -6.508 0.051 4.814 1.00 98.31 134 LEU A CA 1
ATOM 1045 C C . LEU A 1 134 ? -6.407 0.717 3.436 1.00 98.31 134 LEU A C 1
ATOM 1047 O O . LEU A 1 134 ? -5.714 0.182 2.577 1.00 98.31 134 LEU A O 1
ATOM 1051 N N . CYS A 1 135 ? -7.044 1.875 3.240 1.00 98.25 135 CYS A N 1
ATOM 1052 C CA . CYS A 1 135 ? -7.034 2.590 1.962 1.00 98.25 135 CYS A CA 1
ATOM 1053 C C . CYS A 1 135 ? -5.603 2.924 1.521 1.00 98.25 135 CYS A C 1
ATOM 1055 O O . CYS A 1 135 ? -5.231 2.635 0.389 1.00 98.25 135 CYS A O 1
ATOM 1057 N N . GLY A 1 136 ? -4.768 3.436 2.431 1.00 98.19 136 GLY A N 1
ATOM 1058 C CA . GLY A 1 136 ? -3.354 3.683 2.151 1.00 98.19 136 GLY A CA 1
ATOM 1059 C C . GLY A 1 136 ? -2.620 2.407 1.733 1.00 98.19 136 GLY A C 1
ATOM 1060 O O . GLY A 1 136 ? -1.956 2.387 0.701 1.00 98.19 136 GLY A O 1
ATOM 1061 N N . THR A 1 137 ? -2.774 1.315 2.486 1.00 98.31 137 THR A N 1
ATOM 1062 C CA . THR A 1 137 ? -2.097 0.041 2.177 1.00 98.31 137 THR A CA 1
ATOM 1063 C C . THR A 1 137 ? -2.535 -0.534 0.824 1.00 98.31 137 THR A C 1
ATOM 1065 O O . THR A 1 137 ? -1.717 -1.091 0.096 1.00 98.31 137 THR A O 1
ATOM 1068 N N . VAL A 1 138 ? -3.806 -0.365 0.454 1.00 97.69 138 VAL A N 1
ATOM 1069 C CA . VAL A 1 138 ? -4.340 -0.780 -0.852 1.00 97.69 138 VAL A CA 1
ATOM 1070 C C . VAL A 1 138 ? -3.744 0.037 -2.009 1.00 97.69 138 VAL A C 1
ATOM 1072 O O . VAL A 1 138 ? -3.603 -0.488 -3.109 1.00 97.69 138 VAL A O 1
ATOM 1075 N N . LEU A 1 139 ? -3.316 1.284 -1.795 1.00 97.00 139 LEU A N 1
ATOM 1076 C CA . LEU A 1 139 ? -2.627 2.044 -2.846 1.00 97.00 139 LEU A CA 1
ATOM 1077 C C . LEU A 1 139 ? -1.239 1.467 -3.154 1.00 97.00 139 LEU A C 1
ATOM 1079 O O . LEU A 1 139 ? -0.897 1.277 -4.317 1.00 97.00 139 LEU A O 1
ATOM 1083 N N . VAL A 1 140 ? -0.457 1.119 -2.128 1.00 96.19 140 VAL A N 1
ATOM 1084 C CA . VAL A 1 140 ? 0.912 0.593 -2.317 1.00 96.19 140 VAL A CA 1
ATOM 1085 C C . VAL A 1 140 ? 0.967 -0.882 -2.719 1.00 96.19 140 VAL A C 1
ATOM 1087 O O . VAL A 1 140 ? 2.032 -1.361 -3.102 1.00 96.19 140 VAL A O 1
ATOM 1090 N N . ILE A 1 141 ? -0.158 -1.610 -2.686 1.00 95.31 141 ILE A N 1
ATOM 1091 C CA . ILE A 1 141 ? -0.228 -2.983 -3.216 1.00 95.31 141 ILE A CA 1
ATOM 1092 C C . ILE A 1 141 ? -0.493 -3.032 -4.728 1.00 95.31 141 ILE A C 1
ATOM 1094 O O . ILE A 1 141 ? -0.336 -4.088 -5.346 1.00 95.31 141 ILE A O 1
ATOM 1098 N N . ALA A 1 142 ? -0.864 -1.904 -5.343 1.00 93.06 142 ALA A N 1
ATOM 1099 C CA . ALA A 1 142 ? -1.237 -1.839 -6.752 1.00 93.06 142 ALA A CA 1
ATOM 1100 C C . ALA A 1 142 ? -0.178 -2.442 -7.700 1.00 93.06 142 ALA A C 1
ATOM 1102 O O . ALA A 1 142 ? -0.556 -3.274 -8.525 1.00 93.06 142 ALA A O 1
ATOM 1103 N N . PRO A 1 143 ? 1.138 -2.180 -7.566 1.00 91.81 143 PRO A N 1
ATOM 1104 C CA . PRO A 1 143 ? 2.137 -2.806 -8.437 1.00 91.81 143 PRO A CA 1
ATOM 1105 C C . PRO A 1 143 ? 2.194 -4.337 -8.334 1.00 91.81 143 PRO A C 1
ATOM 1107 O O . PRO A 1 143 ? 2.485 -5.006 -9.326 1.00 91.81 143 PRO A O 1
ATOM 1110 N N . GLY A 1 144 ? 1.920 -4.904 -7.155 1.00 92.56 144 GLY A N 1
ATOM 1111 C CA . GLY A 1 144 ? 1.810 -6.354 -6.976 1.00 92.56 144 GLY A CA 1
ATOM 1112 C C . GLY A 1 144 ? 0.590 -6.910 -7.710 1.00 92.56 144 GLY A C 1
ATOM 1113 O O . GLY A 1 144 ? 0.703 -7.868 -8.469 1.00 92.56 144 GLY A O 1
ATOM 1114 N N . MET A 1 145 ? -0.561 -6.243 -7.580 1.00 93.75 145 MET A N 1
ATOM 1115 C CA . MET A 1 145 ? -1.778 -6.619 -8.309 1.00 93.75 145 MET A CA 1
ATOM 1116 C C . MET A 1 145 ? -1.611 -6.501 -9.831 1.00 93.75 145 MET A C 1
ATOM 1118 O O . MET A 1 145 ? -2.050 -7.377 -10.569 1.00 93.75 145 MET A O 1
ATOM 1122 N N . GLY A 1 146 ? -0.938 -5.452 -10.313 1.00 91.06 146 GLY A N 1
ATOM 1123 C CA . GLY A 1 146 ? -0.686 -5.249 -11.741 1.00 91.06 146 GLY A CA 1
ATOM 1124 C C . GLY A 1 146 ? 0.133 -6.376 -12.376 1.00 91.06 146 GLY A C 1
ATOM 1125 O O . GLY A 1 146 ? -0.104 -6.720 -13.530 1.00 91.06 146 GLY A O 1
ATOM 1126 N N . ARG A 1 147 ? 1.043 -7.003 -11.617 1.00 91.00 147 ARG A N 1
ATOM 1127 C CA . ARG A 1 147 ? 1.771 -8.199 -12.071 1.00 91.00 147 ARG A CA 1
ATOM 1128 C C . ARG A 1 147 ? 0.845 -9.401 -12.226 1.00 91.00 147 ARG A C 1
ATOM 1130 O O . ARG A 1 147 ? 0.874 -10.033 -13.273 1.00 91.00 147 ARG A O 1
ATOM 1137 N N . LEU A 1 148 ? -0.028 -9.653 -11.247 1.00 92.12 148 LEU A N 1
ATOM 1138 C CA . LEU A 1 148 ? -1.013 -10.738 -11.326 1.00 92.12 148 LEU A CA 1
ATOM 1139 C C . LEU A 1 148 ? -1.977 -10.553 -12.504 1.00 92.12 148 LEU A C 1
ATOM 1141 O O . LEU A 1 148 ? -2.242 -11.501 -13.234 1.00 92.12 148 LEU A O 1
ATOM 1145 N N . MET A 1 149 ? -2.477 -9.333 -12.717 1.00 90.81 149 MET A N 1
ATOM 1146 C CA . MET A 1 149 ? -3.363 -9.039 -13.850 1.00 90.81 149 MET A CA 1
ATOM 1147 C C . MET A 1 149 ? -2.636 -9.145 -15.193 1.00 90.81 149 MET A C 1
ATOM 1149 O O . MET A 1 149 ? -3.226 -9.614 -16.158 1.00 90.81 149 MET A O 1
ATOM 1153 N N . GLY A 1 150 ? -1.355 -8.768 -15.253 1.00 87.12 150 GLY A N 1
ATOM 1154 C CA . GLY A 1 150 ? -0.531 -8.900 -16.458 1.00 87.12 150 GLY A CA 1
ATOM 1155 C C . GLY A 1 150 ? -0.243 -10.346 -16.879 1.00 87.12 150 GLY A C 1
ATOM 1156 O O . GLY A 1 150 ? 0.174 -10.567 -18.010 1.00 87.12 150 GLY A O 1
ATOM 1157 N N . MET A 1 151 ? -0.473 -11.330 -16.004 1.00 87.12 151 MET A N 1
ATOM 1158 C CA . MET A 1 151 ? -0.367 -12.757 -16.343 1.00 87.12 151 MET A CA 1
ATOM 1159 C C . MET A 1 151 ? -1.629 -13.312 -17.007 1.00 87.12 151 MET A C 1
ATOM 1161 O O . MET A 1 151 ? -1.596 -14.401 -17.578 1.00 87.12 151 MET A O 1
ATOM 1165 N N . LEU A 1 152 ? -2.753 -12.609 -16.883 1.00 88.94 152 LEU A N 1
ATOM 1166 C CA . LEU A 1 152 ? -4.026 -13.045 -17.435 1.00 88.94 152 LEU A CA 1
ATOM 1167 C C . LEU A 1 152 ? -4.156 -12.555 -18.887 1.00 88.94 152 LEU A C 1
ATOM 1169 O O . LEU A 1 152 ? -3.731 -11.437 -19.188 1.00 88.94 152 LEU A O 1
ATOM 1173 N N . PRO A 1 153 ? -4.779 -13.338 -19.788 1.00 88.38 153 PRO A N 1
ATOM 1174 C CA . PRO A 1 153 ? -5.017 -12.943 -21.176 1.00 88.38 153 PRO A CA 1
ATOM 1175 C C . PRO A 1 153 ? -6.174 -11.932 -21.251 1.00 88.38 153 PRO A C 1
ATOM 1177 O O . PRO A 1 153 ? -7.273 -12.245 -21.699 1.00 88.38 153 PRO A O 1
ATOM 1180 N N . LEU A 1 154 ? -5.952 -10.734 -20.706 1.00 87.56 154 LEU A N 1
ATOM 1181 C CA . LEU A 1 154 ? -6.951 -9.668 -20.587 1.00 87.56 154 LEU A CA 1
ATOM 1182 C C . LEU A 1 154 ? -6.812 -8.595 -21.670 1.00 87.56 154 LEU A C 1
ATOM 1184 O O . LEU A 1 154 ? -7.682 -7.732 -21.769 1.00 87.56 154 LEU A O 1
ATOM 1188 N N . ASP A 1 155 ? -5.734 -8.620 -22.455 1.00 85.38 155 ASP A N 1
ATOM 1189 C CA . ASP A 1 155 ? -5.441 -7.644 -23.507 1.00 85.38 155 ASP A CA 1
ATOM 1190 C C . ASP A 1 155 ? -5.671 -6.194 -23.023 1.00 85.38 155 ASP A C 1
ATOM 1192 O O . ASP A 1 155 ? -5.194 -5.789 -21.958 1.00 85.38 155 ASP A O 1
ATOM 1196 N N . GLY A 1 156 ? -6.449 -5.400 -23.766 1.00 85.12 156 GLY A N 1
ATOM 1197 C CA . GLY A 1 156 ? -6.787 -4.019 -23.411 1.00 85.12 156 GLY A CA 1
ATOM 1198 C C . GLY A 1 156 ? -7.647 -3.854 -22.148 1.00 85.12 156 GLY A C 1
ATOM 1199 O O . GLY A 1 156 ? -7.829 -2.727 -21.690 1.00 85.12 156 GLY A O 1
ATOM 1200 N N . LEU A 1 157 ? -8.169 -4.938 -21.562 1.00 89.88 157 LEU A N 1
ATOM 1201 C CA . LEU A 1 157 ? -8.973 -4.903 -20.334 1.00 89.88 157 LEU A CA 1
ATOM 1202 C C . LEU A 1 157 ? -8.128 -4.970 -19.056 1.00 89.88 157 LEU A C 1
ATOM 1204 O O . LEU A 1 157 ? -8.668 -4.739 -17.972 1.00 89.88 157 LEU A O 1
ATOM 1208 N N . ALA A 1 158 ? -6.822 -5.250 -19.142 1.00 88.56 158 ALA A N 1
ATOM 1209 C CA . ALA A 1 158 ? -5.954 -5.370 -17.967 1.00 88.56 158 ALA A CA 1
ATOM 1210 C C . ALA A 1 158 ? -5.990 -4.134 -17.030 1.00 88.56 158 ALA A C 1
ATOM 1212 O O . ALA A 1 158 ? -6.139 -4.326 -15.818 1.00 88.56 158 ALA A O 1
ATOM 1213 N N . PRO A 1 159 ? -5.965 -2.877 -17.532 1.00 87.88 159 PRO A N 1
ATOM 1214 C CA . PRO A 1 159 ? -6.224 -1.676 -16.729 1.00 87.88 159 PRO A CA 1
ATOM 1215 C C . PRO A 1 159 ? -7.513 -1.723 -15.904 1.00 87.88 159 PRO A C 1
ATOM 1217 O O . PRO A 1 159 ? -7.519 -1.396 -14.715 1.00 87.88 159 PRO A O 1
ATOM 1220 N N . PHE A 1 160 ? -8.614 -2.139 -16.533 1.00 89.88 160 PHE A N 1
ATOM 1221 C CA . PHE A 1 160 ? -9.928 -2.188 -15.902 1.00 89.88 160 PHE A CA 1
ATOM 1222 C C . PHE A 1 160 ? -9.999 -3.303 -14.858 1.00 89.88 160 PHE A C 1
ATOM 1224 O O . PHE A 1 160 ? -10.461 -3.075 -13.742 1.00 89.88 160 PHE A O 1
ATOM 1231 N N . ALA A 1 161 ? -9.469 -4.485 -15.177 1.00 91.50 161 ALA A N 1
ATOM 1232 C CA . ALA A 1 161 ? -9.381 -5.596 -14.237 1.00 91.50 161 ALA A CA 1
ATOM 1233 C C . ALA A 1 161 ? -8.557 -5.224 -12.996 1.00 91.50 161 ALA A C 1
ATOM 1235 O O . ALA A 1 161 ? -8.968 -5.511 -11.874 1.00 91.50 161 ALA A O 1
ATOM 1236 N N . MET A 1 162 ? -7.442 -4.510 -13.179 1.00 91.19 162 MET A N 1
ATOM 1237 C CA . MET A 1 162 ? -6.636 -4.002 -12.072 1.00 91.19 162 MET A CA 1
ATOM 1238 C C . MET A 1 162 ? -7.412 -3.015 -11.198 1.00 91.19 162 MET A C 1
ATOM 1240 O O . MET A 1 162 ? -7.373 -3.129 -9.972 1.00 91.19 162 MET A O 1
ATOM 1244 N N . PHE A 1 163 ? -8.139 -2.075 -11.806 1.00 91.25 163 PHE A N 1
ATOM 1245 C CA . PHE A 1 163 ? -8.996 -1.149 -11.068 1.00 91.25 163 PHE A CA 1
ATOM 1246 C C . PHE A 1 163 ? -10.045 -1.901 -10.239 1.00 91.25 163 PHE A C 1
ATOM 1248 O O . PHE A 1 163 ? -10.145 -1.679 -9.032 1.00 91.25 163 PHE A O 1
ATOM 1255 N N . VAL A 1 164 ? -10.767 -2.846 -10.850 1.00 94.06 164 VAL A N 1
ATOM 1256 C CA . VAL A 1 164 ? -11.772 -3.675 -10.166 1.00 94.06 164 VAL A CA 1
ATOM 1257 C C . VAL A 1 164 ? -11.145 -4.476 -9.022 1.00 94.06 164 VAL A C 1
ATOM 1259 O O . VAL A 1 164 ? -11.686 -4.496 -7.914 1.00 94.06 164 VAL A O 1
ATOM 1262 N N . ALA A 1 165 ? -9.983 -5.091 -9.243 1.00 94.06 165 ALA A N 1
ATOM 1263 C CA . ALA A 1 165 ? -9.290 -5.888 -8.236 1.00 94.06 165 ALA A CA 1
ATOM 1264 C C . ALA A 1 165 ? -8.852 -5.046 -7.024 1.00 94.06 165 ALA A C 1
ATOM 1266 O O . ALA A 1 165 ? -9.043 -5.457 -5.879 1.00 94.06 165 ALA A O 1
ATOM 1267 N N . ILE A 1 166 ? -8.326 -3.839 -7.252 1.00 94.00 166 ILE A N 1
ATOM 1268 C CA . ILE A 1 166 ? -7.937 -2.916 -6.177 1.00 94.00 166 ILE A CA 1
ATOM 1269 C C . ILE A 1 166 ? -9.167 -2.375 -5.439 1.00 94.00 166 ILE A C 1
ATOM 1271 O O . ILE A 1 166 ? -9.198 -2.382 -4.206 1.00 94.00 166 ILE A O 1
ATOM 1275 N N . MET A 1 167 ? -10.216 -1.985 -6.168 1.00 95.25 167 MET A N 1
ATOM 1276 C CA . MET A 1 167 ? -11.476 -1.527 -5.575 1.00 95.25 167 MET A CA 1
ATOM 1277 C C . MET A 1 167 ? -12.176 -2.616 -4.769 1.00 95.25 167 MET A C 1
ATOM 1279 O O . MET A 1 167 ? -12.824 -2.303 -3.775 1.00 95.25 167 MET A O 1
ATOM 1283 N N . THR A 1 168 ? -11.993 -3.892 -5.110 1.00 96.88 168 THR A N 1
ATOM 1284 C CA . THR A 1 168 ? -12.581 -5.011 -4.362 1.00 96.88 168 THR A CA 1
ATOM 1285 C C . THR A 1 168 ? -12.160 -5.002 -2.888 1.00 96.88 168 THR A C 1
ATOM 1287 O O . THR A 1 168 ? -13.001 -5.237 -2.024 1.00 96.88 168 THR A O 1
ATOM 1290 N N . TYR A 1 169 ? -10.913 -4.643 -2.553 1.00 96.94 169 TYR A N 1
ATOM 1291 C CA . TYR A 1 169 ? -10.498 -4.510 -1.147 1.00 96.94 169 TYR A CA 1
ATOM 1292 C C . TYR A 1 169 ? -11.289 -3.434 -0.397 1.00 96.94 169 TYR A C 1
ATOM 1294 O O . TYR A 1 169 ? -11.682 -3.630 0.755 1.00 96.94 169 TYR A O 1
ATOM 1302 N N . ILE A 1 170 ? -11.529 -2.299 -1.054 1.00 97.19 170 ILE A N 1
ATOM 1303 C CA . ILE A 1 170 ? -12.277 -1.178 -0.482 1.00 97.19 170 ILE A CA 1
ATOM 1304 C C . ILE A 1 170 ? -13.756 -1.544 -0.360 1.00 97.19 170 ILE A C 1
ATOM 1306 O O . ILE A 1 170 ? -14.342 -1.367 0.706 1.00 97.19 170 ILE A O 1
ATOM 1310 N N . LEU A 1 171 ? -14.334 -2.152 -1.399 1.00 97.44 171 LEU A N 1
ATOM 1311 C CA . LEU A 1 171 ? -15.715 -2.632 -1.413 1.00 97.44 171 LEU A CA 1
ATOM 1312 C C . LEU A 1 171 ? -15.969 -3.671 -0.319 1.00 97.44 171 LEU A C 1
ATOM 1314 O O . LEU A 1 171 ? -16.982 -3.578 0.364 1.00 97.44 171 LEU A O 1
ATOM 1318 N N . ILE A 1 172 ? -15.044 -4.607 -0.080 1.00 97.44 172 ILE A N 1
ATOM 1319 C CA . ILE A 1 172 ? -15.143 -5.549 1.048 1.00 97.44 172 ILE A CA 1
ATOM 1320 C C . ILE A 1 172 ? -15.197 -4.789 2.380 1.00 97.44 172 ILE A C 1
ATOM 1322 O O . ILE A 1 172 ? -15.993 -5.136 3.251 1.00 97.44 172 ILE A O 1
ATOM 1326 N N . GLY A 1 173 ? -14.393 -3.734 2.540 1.00 96.50 173 GLY A N 1
ATOM 1327 C CA . GLY A 1 173 ? -14.448 -2.855 3.710 1.00 96.50 173 GLY A CA 1
ATOM 1328 C C . GLY A 1 173 ? -15.795 -2.138 3.864 1.00 96.50 173 GLY A C 1
ATOM 1329 O O . GLY A 1 173 ? -16.376 -2.144 4.947 1.00 96.50 173 GLY A O 1
ATOM 1330 N N . ILE A 1 174 ? -16.322 -1.575 2.775 1.00 97.44 174 ILE A N 1
ATOM 1331 C CA . ILE A 1 174 ? -17.626 -0.895 2.740 1.00 97.44 174 ILE A CA 1
ATOM 1332 C C . ILE A 1 174 ? -18.766 -1.866 3.075 1.00 97.44 174 ILE A C 1
ATOM 1334 O O . ILE A 1 174 ? -19.630 -1.553 3.893 1.00 97.44 174 ILE A O 1
ATOM 1338 N N . VAL A 1 175 ? -18.764 -3.059 2.475 1.00 97.69 175 VAL A N 1
ATOM 1339 C CA . VAL A 1 175 ? -19.761 -4.106 2.736 1.00 97.69 175 VAL A CA 1
ATOM 1340 C C . VAL A 1 175 ? -19.672 -4.573 4.184 1.00 97.69 175 VAL A C 1
ATOM 1342 O O . VAL A 1 175 ? -20.703 -4.714 4.838 1.00 97.69 175 VAL A O 1
ATOM 1345 N N . PHE A 1 176 ? -18.463 -4.755 4.720 1.00 96.31 176 PHE A N 1
ATOM 1346 C CA . PHE A 1 176 ? -18.276 -5.081 6.131 1.00 96.31 176 PHE A CA 1
ATOM 1347 C C . PHE A 1 176 ? -18.900 -4.016 7.042 1.00 96.31 176 PHE A C 1
ATOM 1349 O O . PHE A 1 176 ? -19.632 -4.355 7.968 1.00 96.31 176 PHE A O 1
ATOM 1356 N N . ASP A 1 177 ? -18.672 -2.734 6.760 1.00 96.44 177 ASP A N 1
ATOM 1357 C CA . ASP A 1 177 ? -19.284 -1.624 7.490 1.00 96.44 177 ASP A CA 1
ATOM 1358 C C . ASP A 1 177 ? -20.815 -1.646 7.421 1.00 96.44 177 ASP A C 1
ATOM 1360 O O . ASP A 1 177 ? -21.498 -1.503 8.438 1.00 96.44 177 ASP A O 1
ATOM 1364 N N . LEU A 1 178 ? -21.370 -1.883 6.234 1.00 96.69 178 LEU A N 1
ATOM 1365 C CA . LEU A 1 178 ? -22.811 -1.960 6.036 1.00 96.69 178 LEU A CA 1
ATOM 1366 C C . LEU A 1 178 ? -23.437 -3.153 6.775 1.00 96.69 178 LEU A C 1
ATOM 1368 O O . LEU A 1 178 ? -24.509 -3.015 7.359 1.00 96.69 178 LEU A O 1
ATOM 1372 N N . VAL A 1 179 ? -22.778 -4.311 6.787 1.00 97.31 179 VAL A N 1
ATOM 1373 C CA . VAL A 1 179 ? -23.303 -5.535 7.413 1.00 97.31 179 VAL A CA 1
ATOM 1374 C C . VAL A 1 179 ? -23.111 -5.514 8.931 1.00 97.31 179 VAL A C 1
ATOM 1376 O O . VAL A 1 179 ? -24.064 -5.751 9.675 1.00 97.31 179 VAL A O 1
ATOM 1379 N N . ALA A 1 180 ? -21.899 -5.211 9.402 1.00 95.12 180 ALA A N 1
ATOM 1380 C CA . ALA A 1 180 ? -21.531 -5.308 10.813 1.00 95.12 180 ALA A CA 1
ATOM 1381 C C . ALA A 1 180 ? -21.874 -4.046 11.620 1.00 95.12 180 ALA A C 1
ATOM 1383 O O . ALA A 1 180 ? -22.211 -4.147 12.796 1.00 95.12 180 ALA A O 1
ATOM 1384 N N . ILE A 1 181 ? -21.791 -2.859 11.007 1.00 93.50 181 ILE A N 1
ATOM 1385 C CA . ILE A 1 181 ? -21.965 -1.557 11.684 1.00 93.50 181 ILE A CA 1
ATOM 1386 C C . ILE A 1 181 ? -23.272 -0.871 11.244 1.00 93.50 181 ILE A C 1
ATOM 1388 O O . ILE A 1 181 ? -23.721 0.077 11.886 1.00 93.50 181 ILE A O 1
ATOM 1392 N N . ARG A 1 182 ? -23.926 -1.365 10.178 1.00 95.50 182 ARG A N 1
ATOM 1393 C CA . ARG A 1 182 ? -25.170 -0.818 9.595 1.00 95.50 182 ARG A CA 1
ATOM 1394 C C . ARG A 1 182 ? -25.037 0.598 9.035 1.0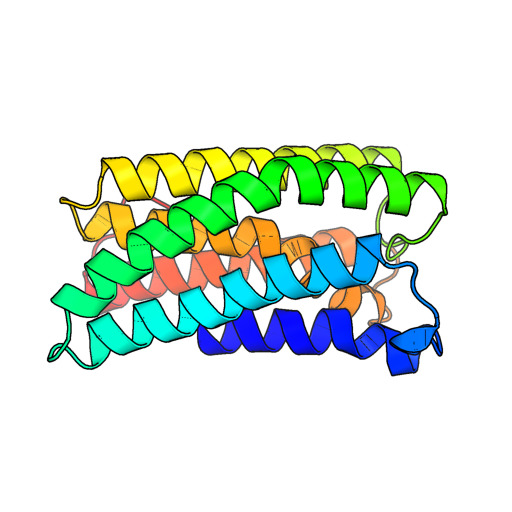0 95.50 182 ARG A C 1
ATOM 1396 O O . ARG A 1 182 ? -26.044 1.242 8.752 1.00 95.50 182 ARG A O 1
ATOM 1403 N N . ARG A 1 183 ? -23.807 1.090 8.863 1.00 95.06 183 ARG A N 1
ATOM 1404 C CA . ARG A 1 183 ? -23.490 2.409 8.300 1.00 95.06 183 ARG A CA 1
ATOM 1405 C C . ARG A 1 183 ? -22.132 2.367 7.618 1.00 95.06 183 ARG A C 1
ATOM 1407 O O . ARG A 1 183 ? -21.178 1.852 8.194 1.00 95.06 183 ARG A O 1
ATOM 1414 N N . ILE A 1 184 ? -22.047 2.966 6.435 1.00 96.81 184 ILE A N 1
ATOM 1415 C CA . ILE A 1 184 ? -20.782 3.157 5.723 1.00 96.81 184 ILE A CA 1
ATOM 1416 C C . ILE A 1 184 ? -20.074 4.363 6.334 1.00 96.81 184 ILE A C 1
ATOM 1418 O O . ILE A 1 184 ? -20.640 5.454 6.413 1.00 96.81 184 ILE A O 1
ATOM 1422 N N . HIS A 1 185 ? -18.846 4.168 6.803 1.00 96.94 185 HIS A N 1
ATOM 1423 C CA . HIS A 1 185 ? -18.052 5.264 7.337 1.00 96.94 185 HIS A CA 1
ATOM 1424 C C . HIS A 1 185 ? -17.517 6.154 6.198 1.00 96.94 185 HIS A C 1
ATOM 1426 O O . HIS A 1 185 ? -16.980 5.611 5.234 1.00 96.94 185 HIS A O 1
ATOM 1432 N N . PRO A 1 186 ? -17.525 7.494 6.330 1.00 96.12 186 PRO A N 1
ATOM 1433 C CA . PRO A 1 186 ? -17.055 8.433 5.295 1.00 96.12 186 PRO A CA 1
ATOM 1434 C C . PRO A 1 186 ? -15.526 8.441 5.073 1.00 96.12 186 PRO A C 1
ATOM 1436 O O . PRO A 1 186 ? -14.985 9.405 4.551 1.00 96.12 186 PRO A O 1
ATOM 1439 N N . ALA A 1 187 ? -14.808 7.418 5.548 1.00 95.44 187 ALA A N 1
ATOM 1440 C CA . ALA A 1 187 ? -13.353 7.314 5.388 1.00 95.44 187 ALA A CA 1
ATOM 1441 C C . ALA A 1 187 ? -12.939 6.484 4.163 1.00 95.44 187 ALA A C 1
ATOM 1443 O O . ALA A 1 187 ? -11.754 6.473 3.830 1.00 95.44 187 ALA A O 1
ATOM 1444 N N . TYR A 1 188 ? -13.884 5.742 3.581 1.00 91.56 188 TYR A N 1
ATOM 1445 C CA . TYR A 1 188 ? -13.729 5.078 2.288 1.00 91.56 188 TYR A CA 1
ATOM 1446 C C . TYR A 1 188 ? -13.973 6.084 1.171 1.00 91.56 188 TYR A C 1
ATOM 1448 O O . TYR A 1 188 ? -13.215 6.018 0.182 1.00 91.56 188 TYR A O 1
#

Radius of gyration: 16.81 Å; chains: 1; bounding box: 46×30×48 Å